Protein AF-A0A5M5C6C4-F1 (afdb_monomer)

InterPro domains:
  IPR013728 BT_3987-like, N-terminal domain [PF08522] (33-157)

Mean predicted aligned error: 8.25 Å

Solvent-accessible surface area (backbone atoms only — not comparable to full-atom values): 13061 Å² total; per-residue (Å²): 135,84,78,56,73,66,59,56,53,54,54,58,56,55,62,66,72,64,64,71,75,82,68,84,88,81,68,78,55,48,98,61,43,31,36,26,29,92,54,51,69,46,74,48,69,38,43,33,56,87,62,100,56,94,28,68,50,29,62,67,37,37,52,69,51,61,38,35,59,40,41,58,70,63,39,86,52,71,44,45,33,31,47,41,82,39,63,71,73,34,63,97,31,61,47,99,88,67,50,66,40,36,62,52,62,73,77,28,43,50,67,75,49,46,66,23,54,18,49,58,73,37,51,55,22,55,32,47,33,40,53,34,71,60,39,76,70,38,88,56,31,70,40,91,42,33,20,56,31,34,31,61,77,47,53,75,56,44,64,39,64,44,37,67,73,48,96,83,55,52,92,86,44,67,86,30,36,80,37,75,60,24,32,36,30,37,38,32,42,28,47,43,55,70,81,65,77,91,78,70,60,67,50,73,47,82,43,72,62,95,84,49,73,50,77,48,79,46,69,56,97,48,71,93,71,61

Radius of gyration: 28.74 Å; Cα contacts (8 Å, |Δi|>4): 410; chains: 1; bounding box: 70×83×66 Å

Sequence (226 aa):
MIMNKTIMKCMVLGLLFAGCENGDKEFDDYEYQTISFATQTPIRTITLGEDVYPTEQDNEYRMQIIATLGGVWSNRKERTAQIVIDESLCTNAYFDNGKPILPMPKEYYTYSSEQVVFPKGDIYGRMDIQLTDAFFNDPLTPELTYVIPVRLAQAADSILAGKPKVESPNRLNVADWDVLPKDYALYGVTYKNKYEGVWLSRGTDQLDINGNTSTLNRNPQNIEKA

pLDDT: mean 91.79, std 12.3, range [45.38, 98.81]

Foldseek 3Di:
DDDPPVVVVVVVVVVVVVPDPPPDDDDAFAPAKAKFQPDAEAEAALEDDDDPDDNPCSVQQKDKDKIFIDRGPFQQAKKKWFKDQDQVLQPPDADPVRHGEHADDPLQKDWDHRMFMQHGRGGITIIMIHGDVVLVPDPCQQPQHHWRKMFTPGIPGHYQQFAAPDPDDRLPDPVRGPGHGRRIHTHGYHYDYNPDDDDQDFDKDFDDDPNDTDIDGRDDPDSVVD

Structure (mmCIF, N/CA/C/O backbone):
data_AF-A0A5M5C6C4-F1
#
_entry.id   AF-A0A5M5C6C4-F1
#
loop_
_atom_site.group_PDB
_atom_site.id
_atom_site.type_symbol
_atom_site.label_atom_id
_atom_site.label_alt_id
_atom_site.label_comp_id
_atom_site.label_asym_id
_atom_site.label_entity_id
_atom_site.label_seq_id
_atom_site.pdbx_PDB_ins_code
_atom_site.Cartn_x
_atom_site.Cartn_y
_atom_site.Cartn_z
_atom_site.occupancy
_atom_site.B_iso_or_equiv
_atom_site.auth_seq_id
_atom_site.auth_comp_id
_atom_site.auth_asym_id
_atom_site.auth_atom_id
_atom_site.pdbx_PDB_model_num
ATOM 1 N N . MET A 1 1 ? -41.227 62.604 14.086 1.00 45.38 1 MET A N 1
ATOM 2 C CA . MET A 1 1 ? -40.259 62.419 12.985 1.00 45.38 1 MET A CA 1
ATOM 3 C C . MET A 1 1 ? -40.906 61.495 11.959 1.00 45.38 1 MET A C 1
ATOM 5 O O . MET A 1 1 ? -41.089 60.321 12.244 1.00 45.38 1 MET A O 1
ATOM 9 N N . ILE A 1 2 ? -41.410 62.045 10.850 1.00 48.44 2 ILE A N 1
ATOM 10 C CA . ILE A 1 2 ? -42.189 61.294 9.849 1.00 48.44 2 ILE A CA 1
ATOM 11 C C . ILE A 1 2 ? -41.192 60.609 8.914 1.00 48.44 2 ILE A C 1
ATOM 13 O O . ILE A 1 2 ? -40.532 61.272 8.118 1.00 48.44 2 ILE A O 1
ATOM 17 N N . MET A 1 3 ? -41.039 59.292 9.047 1.00 49.22 3 MET A N 1
ATOM 18 C CA . MET A 1 3 ? -40.175 58.506 8.170 1.00 49.22 3 MET A CA 1
ATOM 19 C C . MET A 1 3 ? -40.717 58.574 6.736 1.00 49.22 3 MET A C 1
ATOM 21 O O . MET A 1 3 ? -41.885 58.269 6.488 1.00 49.22 3 MET A O 1
ATOM 25 N N . ASN A 1 4 ? -39.889 59.036 5.797 1.00 59.06 4 ASN A N 1
ATOM 26 C CA . ASN A 1 4 ? -40.297 59.260 4.414 1.00 59.06 4 ASN A CA 1
ATOM 27 C C . ASN A 1 4 ? -40.724 57.925 3.773 1.00 59.06 4 ASN A C 1
ATOM 29 O O . ASN A 1 4 ? -39.962 56.957 3.787 1.00 59.06 4 ASN A O 1
ATOM 33 N N . LYS A 1 5 ? -41.937 57.864 3.200 1.00 57.69 5 LYS A N 1
ATOM 34 C CA . LYS A 1 5 ? -42.529 56.638 2.622 1.00 57.69 5 LYS A CA 1
ATOM 35 C C . LYS A 1 5 ? -41.639 56.000 1.545 1.00 57.69 5 LYS A C 1
ATOM 37 O O . LYS A 1 5 ? -41.741 54.800 1.309 1.00 57.69 5 LYS A O 1
ATOM 42 N N . THR A 1 6 ? -40.752 56.775 0.923 1.00 61.19 6 THR A N 1
ATOM 43 C CA . THR A 1 6 ? -39.763 56.295 -0.054 1.00 61.19 6 THR A CA 1
ATOM 44 C C . THR A 1 6 ? -38.644 55.472 0.595 1.00 61.19 6 THR A C 1
ATOM 46 O O . THR A 1 6 ? -38.249 54.451 0.045 1.00 61.19 6 THR A O 1
ATOM 49 N N . ILE A 1 7 ? -38.193 55.842 1.800 1.00 61.56 7 ILE A N 1
ATOM 50 C CA . ILE A 1 7 ? -37.150 55.112 2.546 1.00 61.56 7 ILE A CA 1
ATOM 51 C C . ILE A 1 7 ? -37.676 53.742 2.997 1.00 61.56 7 ILE A C 1
ATOM 53 O O . ILE A 1 7 ? -36.975 52.740 2.884 1.00 61.56 7 ILE A O 1
ATOM 57 N N . MET A 1 8 ? -38.946 53.678 3.410 1.00 59.81 8 MET A N 1
ATOM 58 C CA . MET A 1 8 ? -39.603 52.418 3.776 1.00 59.81 8 MET A CA 1
ATOM 59 C C . MET A 1 8 ? -39.699 51.447 2.585 1.00 59.81 8 MET A C 1
ATOM 61 O O . MET A 1 8 ? -39.489 50.249 2.744 1.00 59.81 8 MET A O 1
ATOM 65 N N . LYS A 1 9 ? -39.963 51.954 1.371 1.00 61.31 9 LYS A N 1
ATOM 66 C CA . LYS A 1 9 ? -40.043 51.125 0.154 1.00 61.31 9 LYS A CA 1
ATOM 67 C C . LYS A 1 9 ? -38.683 50.554 -0.261 1.00 61.31 9 LYS A C 1
ATOM 69 O O . LYS A 1 9 ? -38.625 49.397 -0.662 1.00 61.31 9 LYS A O 1
ATOM 74 N N . CYS A 1 10 ? -37.600 51.320 -0.118 1.00 60.69 10 CYS A N 1
ATOM 75 C CA . CYS A 1 10 ? -36.250 50.826 -0.411 1.00 60.69 10 CYS A CA 1
ATOM 76 C C . CYS A 1 10 ? -35.781 49.764 0.601 1.00 60.69 10 CYS A C 1
ATOM 78 O O . CYS A 1 10 ? -35.109 48.813 0.218 1.00 60.69 10 CYS A O 1
ATOM 80 N N . MET A 1 11 ? -36.176 49.883 1.872 1.00 59.84 11 MET A N 1
ATOM 81 C CA . MET A 1 11 ? -35.816 48.920 2.922 1.00 59.84 11 MET A CA 1
ATOM 82 C C . MET A 1 11 ? -36.536 47.569 2.753 1.00 59.84 11 MET A C 1
ATOM 84 O O . MET A 1 11 ? -35.930 46.517 2.941 1.00 59.84 11 MET A O 1
ATOM 88 N N . VAL A 1 12 ? -37.799 47.586 2.311 1.00 60.16 12 VAL A N 1
ATOM 89 C CA . VAL A 1 12 ? -38.562 46.368 1.976 1.00 60.16 12 VAL A CA 1
ATOM 90 C C . VAL A 1 12 ? -37.996 45.666 0.734 1.00 60.16 12 VAL A C 1
ATOM 92 O O . VAL A 1 12 ? -37.999 44.441 0.673 1.00 60.16 12 VAL A O 1
ATOM 95 N N . LEU A 1 13 ? -37.451 46.418 -0.230 1.00 58.50 13 LEU A N 1
ATOM 96 C CA . LEU A 1 13 ? -36.828 45.846 -1.428 1.00 58.50 13 LEU A CA 1
ATOM 97 C C . LEU A 1 13 ? -35.475 45.169 -1.125 1.00 58.50 13 LEU A C 1
ATOM 99 O O . LEU A 1 13 ? -35.149 44.171 -1.757 1.00 58.50 13 LEU A O 1
ATOM 103 N N . GLY A 1 14 ? -34.718 45.652 -0.130 1.00 59.03 14 GLY A N 1
ATOM 104 C CA . GLY A 1 14 ? -33.458 45.033 0.312 1.00 59.03 14 GLY A CA 1
ATOM 105 C C . GLY A 1 14 ? -33.633 43.683 1.023 1.00 59.03 14 GLY A C 1
ATOM 106 O O . GLY A 1 14 ? -32.799 42.796 0.868 1.00 59.03 14 GLY A O 1
ATOM 107 N N . LEU A 1 15 ? -34.750 43.486 1.733 1.00 56.75 15 LEU A N 1
ATOM 108 C CA . LEU A 1 15 ? -35.084 42.217 2.400 1.00 56.75 15 LEU A CA 1
ATOM 109 C C . LEU A 1 15 ? -35.475 41.099 1.415 1.00 56.75 15 LEU A C 1
ATOM 111 O O . LEU A 1 15 ? -35.395 39.928 1.770 1.00 56.75 15 LEU A O 1
ATOM 115 N N . LEU A 1 16 ? -35.859 41.443 0.180 1.00 55.53 16 LEU A N 1
ATOM 116 C CA . LEU A 1 16 ? -36.199 40.473 -0.871 1.00 55.53 16 LEU A CA 1
ATOM 117 C C . LEU A 1 16 ? -34.961 39.893 -1.581 1.00 55.53 16 LEU A C 1
ATOM 119 O O . LEU A 1 16 ? -35.059 38.824 -2.174 1.00 55.53 16 LEU A O 1
ATOM 123 N N . PHE A 1 17 ? -33.802 40.559 -1.491 1.00 55.12 17 PHE A N 1
ATOM 124 C CA . PHE A 1 17 ? -32.520 40.044 -1.998 1.00 55.12 17 PHE A CA 1
ATOM 125 C C . PHE A 1 17 ? -31.698 39.297 -0.939 1.00 55.12 17 PHE A C 1
ATOM 127 O O . PHE A 1 17 ? -30.713 38.659 -1.285 1.00 55.12 17 PHE A O 1
ATOM 134 N N . ALA A 1 18 ? -32.129 39.295 0.328 1.00 55.88 18 ALA A N 1
ATOM 135 C CA . ALA A 1 18 ? -31.613 38.397 1.367 1.00 55.88 18 ALA A CA 1
ATOM 136 C C . ALA A 1 18 ? -32.282 37.006 1.306 1.00 55.88 18 ALA A C 1
ATOM 138 O O . ALA A 1 18 ? -32.446 36.332 2.324 1.00 55.88 18 ALA A O 1
ATOM 139 N N . GLY A 1 19 ? -32.733 36.601 0.113 1.00 52.97 19 GLY A N 1
ATOM 140 C CA . GLY A 1 19 ? -33.240 35.263 -0.146 1.00 52.97 19 GLY A CA 1
ATOM 141 C C . GLY A 1 19 ? -32.132 34.255 0.124 1.00 52.97 19 GLY A C 1
ATOM 142 O O . GLY A 1 19 ? -31.192 34.173 -0.655 1.00 52.97 19 GLY A O 1
ATOM 143 N N . CYS A 1 20 ? -32.266 33.570 1.261 1.00 57.50 20 CYS A N 1
ATOM 144 C CA . CYS A 1 20 ? -31.540 32.387 1.718 1.00 57.50 20 CYS A CA 1
ATOM 145 C C . CYS A 1 20 ? -30.550 31.827 0.690 1.00 57.50 20 CYS A C 1
ATOM 147 O O . CYS A 1 20 ? -30.943 31.097 -0.221 1.00 57.50 20 CYS A O 1
ATOM 149 N N . GLU A 1 21 ? -29.257 32.076 0.895 1.00 54.19 21 GLU A N 1
ATOM 150 C CA . GLU A 1 21 ? -28.290 31.052 0.520 1.00 54.19 21 GLU A CA 1
ATOM 151 C C . GLU A 1 21 ? -28.736 29.776 1.242 1.00 54.19 21 GLU A C 1
ATOM 153 O O . GLU A 1 21 ? -28.950 29.785 2.458 1.00 54.19 21 GLU A O 1
ATOM 158 N N . ASN A 1 22 ? -28.978 28.697 0.497 1.00 61.00 22 ASN A N 1
ATOM 159 C CA . ASN A 1 22 ? -29.106 27.387 1.118 1.00 61.00 22 ASN A CA 1
ATOM 160 C C . ASN A 1 22 ? -27.759 27.132 1.797 1.00 61.00 22 ASN A C 1
ATOM 162 O O . ASN A 1 22 ? -26.792 26.825 1.105 1.00 61.00 22 ASN A O 1
ATOM 166 N N . GLY A 1 23 ? -27.686 27.342 3.114 1.00 58.78 23 GLY A N 1
ATOM 167 C CA . GLY A 1 23 ? -26.487 27.041 3.885 1.00 58.78 23 GLY A CA 1
ATOM 168 C C . GLY A 1 23 ? -26.057 25.598 3.639 1.00 58.78 23 GLY A C 1
ATOM 169 O O . GLY A 1 23 ? -26.892 24.747 3.306 1.00 58.78 23 GLY A O 1
ATOM 170 N N . ASP A 1 24 ? -24.759 25.334 3.774 1.00 71.31 24 ASP A N 1
ATOM 171 C CA . ASP A 1 24 ? -24.205 24.004 3.549 1.00 71.31 24 ASP A CA 1
ATOM 172 C C . ASP A 1 24 ? -25.005 22.957 4.330 1.00 71.31 24 ASP A C 1
ATOM 174 O O . ASP A 1 24 ? -25.258 23.083 5.532 1.00 71.31 24 ASP A O 1
ATOM 178 N N . LYS A 1 25 ? -25.478 21.936 3.612 1.00 76.12 25 LYS A N 1
ATOM 179 C CA . LYS A 1 25 ? -26.334 20.906 4.191 1.00 76.12 25 LYS A CA 1
ATOM 180 C C . LYS A 1 25 ? -25.482 20.005 5.078 1.00 76.12 25 LYS A C 1
ATOM 182 O O . LYS A 1 25 ? -24.806 19.110 4.581 1.00 76.12 25 LYS A O 1
ATOM 187 N N . GLU A 1 26 ? -25.516 20.245 6.381 1.00 81.69 26 GLU A N 1
ATOM 188 C CA . GLU A 1 26 ? -24.912 19.354 7.366 1.00 81.69 26 GLU A CA 1
ATOM 189 C C . GLU A 1 26 ? -25.893 18.273 7.818 1.00 81.69 26 GLU A C 1
ATOM 191 O O . GLU A 1 26 ? -27.076 18.534 8.044 1.00 81.69 26 GLU A O 1
ATOM 196 N N . PHE A 1 27 ? -25.377 17.055 7.966 1.00 87.56 27 PHE A N 1
ATOM 197 C CA . PHE A 1 27 ? -26.097 15.939 8.563 1.00 87.56 27 PHE A CA 1
ATOM 198 C C . PHE A 1 27 ? -25.366 15.437 9.808 1.00 87.56 27 PHE A C 1
ATOM 200 O O . PHE A 1 27 ? -24.163 15.675 9.997 1.00 87.56 27 PHE A O 1
ATOM 207 N N . ASP A 1 28 ?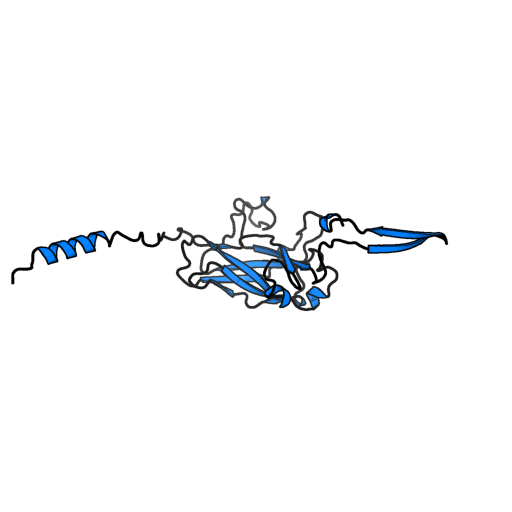 -26.113 14.735 10.651 1.00 89.00 28 ASP A N 1
ATOM 208 C CA . ASP A 1 28 ? -25.557 14.034 11.799 1.00 89.00 28 ASP A CA 1
ATOM 209 C C . ASP A 1 28 ? -24.701 12.845 11.346 1.00 89.00 28 ASP A C 1
ATOM 211 O O . ASP A 1 28 ? -24.907 12.263 10.276 1.00 89.00 28 ASP A O 1
ATOM 215 N N . ASP A 1 29 ? -23.720 12.495 12.177 1.00 91.31 29 ASP A N 1
ATOM 216 C CA . ASP A 1 29 ? -22.926 11.284 11.984 1.00 91.31 29 ASP A CA 1
ATOM 217 C C . ASP A 1 29 ? -23.821 10.043 12.162 1.00 91.31 29 ASP A C 1
ATOM 219 O O . ASP A 1 29 ? -24.834 10.073 12.865 1.00 91.31 29 ASP A O 1
ATOM 223 N N . TYR A 1 30 ? -23.446 8.930 11.530 1.00 91.12 30 TYR A N 1
ATOM 224 C CA . TYR A 1 30 ? -24.122 7.654 11.757 1.00 91.12 30 TYR A CA 1
ATOM 225 C C . TYR A 1 30 ? -23.944 7.224 13.215 1.00 91.12 30 TYR A C 1
ATOM 227 O O . TYR A 1 30 ? -22.947 7.583 13.825 1.00 91.12 30 TYR A O 1
ATOM 235 N N . GLU A 1 31 ? -24.853 6.419 13.770 1.00 88.56 31 GLU A N 1
ATOM 236 C CA . GLU A 1 31 ? -24.792 5.991 15.179 1.00 88.56 31 GLU A CA 1
ATOM 237 C C . GLU A 1 31 ? -23.438 5.358 15.553 1.00 88.56 31 GLU A C 1
ATOM 239 O O . GLU A 1 31 ? -22.924 5.581 16.649 1.00 88.56 31 GLU A O 1
ATOM 244 N N . TYR A 1 32 ? -22.820 4.644 14.607 1.00 87.62 32 TYR A N 1
ATOM 245 C CA . TYR A 1 32 ? -21.522 4.001 14.787 1.00 87.62 32 TYR A CA 1
ATOM 246 C C . TYR A 1 32 ? -20.464 4.574 13.843 1.00 87.62 32 TYR A C 1
ATOM 248 O O . TYR A 1 32 ? -20.560 4.440 12.623 1.00 87.62 32 TYR A O 1
ATOM 256 N N . GLN A 1 33 ? -19.405 5.150 14.411 1.00 95.31 33 GLN A N 1
ATOM 257 C CA . GLN A 1 33 ? -18.205 5.519 13.661 1.00 95.31 33 GLN A CA 1
ATOM 258 C C . GLN A 1 33 ? -17.182 4.391 13.738 1.00 95.31 33 GLN A C 1
ATOM 260 O O . GLN A 1 33 ? -17.011 3.755 14.785 1.00 95.31 33 GLN A O 1
ATOM 265 N N . THR A 1 34 ? -16.518 4.119 12.619 1.00 96.88 34 THR A N 1
ATOM 266 C CA . THR A 1 34 ? -15.630 2.963 12.499 1.00 96.88 34 THR A CA 1
ATOM 267 C C . THR A 1 34 ? -14.368 3.291 11.724 1.00 96.88 34 THR A C 1
ATOM 269 O O . THR A 1 34 ? -14.400 4.090 10.791 1.00 96.88 34 THR A O 1
ATOM 272 N N . ILE A 1 35 ? -13.261 2.662 12.100 1.00 98.31 35 ILE A N 1
ATOM 273 C CA . ILE A 1 35 ? -11.980 2.756 11.410 1.00 98.31 35 ILE A CA 1
ATOM 274 C C . ILE A 1 35 ? -11.691 1.423 10.719 1.00 98.31 35 ILE A C 1
ATOM 276 O O . ILE A 1 35 ? -11.896 0.345 11.284 1.00 98.31 35 ILE A O 1
ATOM 280 N N . SER A 1 36 ? -11.241 1.499 9.468 1.00 98.31 36 SER A N 1
ATOM 281 C CA . SER A 1 36 ? -10.969 0.326 8.634 1.00 98.31 36 SER A CA 1
ATOM 282 C C . SER A 1 36 ? -9.950 0.612 7.535 1.00 98.31 36 SER A C 1
ATOM 284 O O . SER A 1 36 ? -9.709 1.770 7.190 1.00 98.31 36 SER A O 1
ATOM 286 N N . PHE A 1 37 ? -9.393 -0.432 6.931 1.00 98.69 37 PHE A N 1
ATOM 287 C CA . PHE A 1 37 ? -8.726 -0.329 5.635 1.00 98.69 37 PHE A CA 1
ATOM 288 C C . PHE A 1 37 ? -9.757 -0.481 4.513 1.00 98.69 37 PHE A C 1
ATOM 290 O O . PHE A 1 37 ? -10.531 -1.441 4.497 1.00 98.69 37 PHE A O 1
ATOM 297 N N . ALA A 1 38 ? -9.761 0.448 3.553 1.00 96.69 38 ALA A N 1
ATOM 298 C CA . ALA A 1 38 ? -10.730 0.440 2.453 1.00 96.69 38 ALA A CA 1
ATOM 299 C C . ALA A 1 38 ? -10.589 -0.794 1.541 1.00 96.69 38 ALA A C 1
ATOM 301 O O . ALA A 1 38 ? -11.599 -1.337 1.085 1.00 96.69 38 ALA A O 1
ATOM 302 N N . THR A 1 39 ? -9.345 -1.244 1.342 1.00 97.00 39 THR A N 1
ATOM 303 C CA . THR A 1 39 ? -8.964 -2.393 0.512 1.00 97.00 39 THR A CA 1
ATOM 304 C C . THR A 1 39 ? -8.037 -3.307 1.311 1.00 97.00 39 THR A C 1
ATOM 306 O O . THR A 1 39 ? -7.061 -2.833 1.888 1.00 97.00 39 THR A O 1
ATOM 309 N N . GLN A 1 40 ? -8.321 -4.612 1.328 1.00 97.31 40 GLN A N 1
ATOM 310 C CA . GLN A 1 40 ? -7.558 -5.604 2.103 1.00 97.31 40 GLN A CA 1
ATOM 311 C C . GLN A 1 40 ? -6.295 -6.098 1.388 1.00 97.31 40 GLN A C 1
ATOM 313 O O . GLN A 1 40 ? -5.388 -6.592 2.045 1.00 97.31 40 GLN A O 1
ATOM 318 N N . THR A 1 41 ? -6.208 -5.969 0.064 1.00 96.31 41 THR A N 1
ATOM 319 C CA . THR A 1 41 ? -5.062 -6.428 -0.743 1.00 96.31 41 THR A CA 1
ATOM 320 C C . THR A 1 41 ? -4.621 -5.375 -1.774 1.00 96.31 41 THR A C 1
ATOM 322 O O . THR A 1 41 ? -4.609 -5.648 -2.977 1.00 96.31 41 THR A O 1
ATOM 325 N N . PRO A 1 42 ? -4.325 -4.127 -1.358 1.00 97.31 42 PRO A N 1
ATOM 326 C CA . PRO A 1 42 ? -3.872 -3.098 -2.285 1.00 97.31 42 PRO A CA 1
ATOM 327 C C . PRO A 1 42 ? -2.471 -3.425 -2.821 1.00 97.31 42 PRO A C 1
ATOM 329 O O . PRO A 1 42 ? -1.608 -3.902 -2.085 1.00 97.31 42 PRO A O 1
ATOM 332 N N . ILE A 1 43 ? -2.237 -3.111 -4.096 1.00 96.75 43 ILE A N 1
ATOM 333 C CA . ILE A 1 43 ? -0.913 -3.193 -4.721 1.00 96.75 43 ILE A CA 1
ATOM 334 C C . ILE A 1 43 ? -0.383 -1.771 -4.906 1.00 96.75 43 ILE A C 1
ATOM 336 O O . ILE A 1 43 ? -0.998 -0.953 -5.591 1.00 96.75 43 ILE A O 1
ATOM 340 N N . ARG A 1 44 ? 0.771 -1.479 -4.307 1.00 97.19 44 ARG A N 1
ATOM 341 C CA . ARG A 1 44 ? 1.518 -0.238 -4.481 1.00 97.19 44 ARG A CA 1
ATOM 342 C C . ARG A 1 44 ? 2.698 -0.485 -5.415 1.00 97.19 44 ARG A C 1
ATOM 344 O O . ARG A 1 44 ? 3.654 -1.157 -5.050 1.00 97.19 44 ARG A O 1
ATOM 351 N N . THR A 1 45 ? 2.634 0.086 -6.614 1.00 97.38 45 THR A N 1
ATOM 352 C CA . THR A 1 45 ? 3.782 0.159 -7.531 1.00 97.38 45 THR A CA 1
ATOM 353 C C . THR A 1 45 ? 4.480 1.497 -7.341 1.00 97.38 45 THR A C 1
ATOM 355 O O . THR A 1 45 ? 3.876 2.529 -7.626 1.00 97.38 45 THR A O 1
ATOM 358 N N . ILE A 1 46 ? 5.712 1.492 -6.838 1.00 98.00 46 ILE A N 1
ATOM 359 C CA . ILE A 1 46 ? 6.569 2.677 -6.760 1.00 98.00 46 ILE A CA 1
ATOM 360 C C . ILE A 1 46 ? 7.056 3.014 -8.167 1.00 98.00 46 ILE A C 1
ATOM 362 O O . ILE A 1 46 ? 7.692 2.200 -8.832 1.00 98.00 46 ILE A O 1
ATOM 366 N N . THR A 1 47 ? 6.725 4.208 -8.633 1.00 97.19 47 THR A N 1
ATOM 367 C CA . THR A 1 47 ? 7.021 4.679 -9.982 1.00 97.19 47 THR A CA 1
ATOM 368 C C . THR A 1 47 ? 8.186 5.650 -9.954 1.00 97.19 47 THR A C 1
ATOM 370 O O . THR A 1 47 ? 8.012 6.835 -9.681 1.00 97.19 47 THR A O 1
ATOM 373 N N . LEU A 1 48 ? 9.385 5.148 -10.241 1.00 97.25 48 LEU A N 1
ATOM 374 C CA . LEU A 1 48 ? 10.573 5.992 -10.298 1.00 97.25 48 LEU A CA 1
ATOM 375 C C . LEU A 1 48 ? 10.623 6.761 -11.621 1.00 97.25 48 LEU A C 1
ATOM 377 O O . LEU A 1 48 ? 10.360 6.202 -12.683 1.00 97.25 48 LEU A O 1
ATOM 381 N N . GLY A 1 49 ? 11.038 8.023 -11.565 1.00 95.69 49 GLY A N 1
ATOM 382 C CA . GLY A 1 49 ? 11.071 8.927 -12.709 1.00 95.69 49 GLY A CA 1
ATOM 383 C C . GLY A 1 49 ? 9.784 9.734 -12.856 1.00 95.69 49 GLY A C 1
ATOM 384 O O . GLY A 1 49 ? 9.200 10.180 -11.868 1.00 95.69 49 GLY A O 1
ATOM 385 N N . GLU A 1 50 ? 9.378 9.965 -14.099 1.00 93.31 50 GLU A N 1
ATOM 386 C CA . GLU A 1 50 ? 8.222 10.790 -14.454 1.00 93.31 50 GLU A CA 1
ATOM 387 C C . GLU A 1 50 ? 7.056 9.908 -14.919 1.00 93.31 50 GLU A C 1
ATOM 389 O O . GLU A 1 50 ? 7.260 8.910 -15.613 1.00 93.31 50 GLU A O 1
ATOM 394 N N . ASP A 1 51 ? 5.832 10.289 -14.560 1.00 92.62 51 ASP A N 1
ATOM 395 C CA . ASP A 1 51 ? 4.596 9.657 -15.030 1.00 92.62 51 ASP A CA 1
ATOM 396 C C . ASP A 1 51 ? 3.525 10.740 -15.275 1.00 92.62 51 ASP A C 1
ATOM 398 O O . ASP A 1 51 ? 3.709 11.913 -14.949 1.00 92.62 51 ASP A O 1
ATOM 402 N N . VAL A 1 52 ? 2.386 10.359 -15.854 1.00 91.94 52 VAL A N 1
ATOM 403 C CA . VAL A 1 52 ? 1.212 11.234 -16.019 1.00 91.94 52 VAL A CA 1
ATOM 404 C C . VAL A 1 52 ? 0.578 11.622 -14.680 1.00 91.94 52 VAL A C 1
ATOM 406 O O . VAL A 1 52 ? -0.201 12.575 -14.617 1.00 91.94 52 VAL A O 1
ATOM 409 N N . TYR A 1 53 ? 0.900 10.879 -13.620 1.00 91.31 53 TYR A N 1
ATOM 410 C CA . TYR A 1 53 ? 0.528 11.170 -12.242 1.00 91.31 53 TYR A CA 1
ATOM 411 C C . TYR A 1 53 ? 1.744 11.668 -11.450 1.00 91.31 53 TYR A C 1
ATOM 413 O O . TYR A 1 53 ? 2.868 11.321 -11.804 1.00 91.31 53 TYR A O 1
ATOM 421 N N . PRO A 1 54 ? 1.540 12.447 -10.373 1.00 94.69 54 PRO A N 1
ATOM 422 C CA . PRO A 1 54 ? 2.636 12.912 -9.525 1.00 94.69 54 PRO A CA 1
ATOM 423 C C . PRO A 1 54 ? 3.414 11.737 -8.905 1.00 94.69 54 PRO A C 1
ATOM 425 O O . PRO A 1 54 ? 2.811 10.817 -8.348 1.00 94.69 54 PRO A O 1
ATOM 428 N N . THR A 1 55 ? 4.743 11.767 -9.016 1.00 96.56 55 THR A N 1
ATOM 429 C CA . THR A 1 55 ? 5.673 10.710 -8.568 1.00 96.56 55 THR A CA 1
ATOM 430 C C . THR A 1 55 ? 6.673 11.218 -7.531 1.00 96.56 55 THR A C 1
ATOM 432 O O . THR A 1 55 ? 7.701 10.589 -7.289 1.00 96.56 55 THR A O 1
ATOM 435 N N . GLU A 1 56 ? 6.428 12.375 -6.912 1.00 97.75 56 GLU A N 1
ATOM 436 C CA . GLU A 1 56 ? 7.379 12.997 -5.987 1.00 97.75 56 GLU A CA 1
ATOM 437 C C . GLU A 1 56 ? 7.681 12.064 -4.811 1.00 97.75 56 GLU A C 1
ATOM 439 O O . GLU A 1 56 ? 8.845 11.774 -4.546 1.00 97.75 56 GLU A O 1
ATOM 444 N N . GLN A 1 57 ? 6.638 11.507 -4.184 1.00 97.44 57 GLN A N 1
ATOM 445 C CA . GLN A 1 57 ? 6.802 10.552 -3.084 1.00 97.44 57 GLN A CA 1
ATOM 446 C C . GLN A 1 57 ? 7.527 9.279 -3.530 1.00 97.44 57 GLN A C 1
ATOM 448 O O . GLN A 1 57 ? 8.390 8.783 -2.811 1.00 97.44 57 GLN A O 1
ATOM 453 N N . ASP A 1 58 ? 7.211 8.767 -4.717 1.00 98.12 58 ASP A N 1
ATOM 454 C CA . ASP A 1 58 ? 7.825 7.569 -5.285 1.00 98.12 58 ASP A CA 1
ATOM 455 C C . ASP A 1 58 ? 9.328 7.767 -5.499 1.00 98.12 58 ASP A C 1
ATOM 457 O O . ASP A 1 58 ? 10.122 6.909 -5.121 1.00 98.12 58 ASP A O 1
ATOM 461 N N . ASN A 1 59 ? 9.723 8.924 -6.036 1.00 98.12 59 ASN A N 1
ATOM 462 C CA . ASN A 1 59 ? 11.121 9.311 -6.229 1.00 98.12 59 ASN A CA 1
ATOM 463 C C . ASN A 1 59 ? 11.871 9.539 -4.909 1.00 98.12 59 ASN A C 1
ATOM 465 O O . ASN A 1 59 ? 13.095 9.445 -4.873 1.00 98.12 59 ASN A O 1
ATOM 469 N N . GLU A 1 60 ? 11.150 9.807 -3.822 1.00 98.19 60 GLU A N 1
ATOM 470 C CA . GLU A 1 60 ? 11.682 9.867 -2.456 1.00 98.19 60 GLU A CA 1
ATOM 471 C C . GLU A 1 60 ? 11.620 8.505 -1.736 1.00 98.19 60 GLU A C 1
ATOM 473 O O . GLU A 1 60 ? 11.913 8.416 -0.541 1.00 98.19 60 GLU A O 1
ATOM 478 N N . TYR A 1 61 ? 11.234 7.440 -2.446 1.00 98.38 61 TYR A N 1
ATOM 479 C CA . TYR A 1 61 ? 11.061 6.081 -1.926 1.00 98.38 61 TYR A CA 1
ATOM 480 C C . TYR A 1 61 ? 10.031 6.004 -0.788 1.00 98.38 61 TYR A C 1
ATOM 482 O O . TYR A 1 61 ? 10.147 5.188 0.129 1.00 98.38 61 TYR A O 1
ATOM 490 N N . ARG A 1 62 ? 9.007 6.861 -0.839 1.00 98.31 62 ARG A N 1
ATOM 491 C CA . ARG A 1 62 ? 7.944 6.954 0.162 1.00 98.31 62 ARG A CA 1
ATOM 492 C C . ARG A 1 62 ? 6.623 6.393 -0.344 1.00 98.31 62 ARG A C 1
ATOM 494 O O . ARG A 1 62 ? 6.244 6.529 -1.507 1.00 98.31 62 ARG A O 1
ATOM 501 N N . MET A 1 63 ? 5.872 5.806 0.577 1.00 98.00 63 MET A N 1
ATOM 502 C CA . MET A 1 63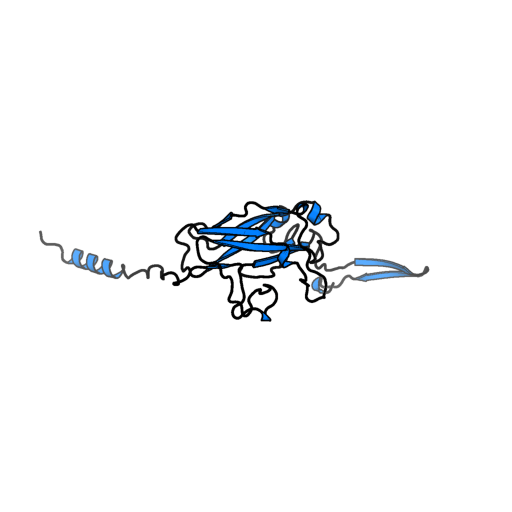 ? 4.468 5.452 0.384 1.00 98.00 63 MET A CA 1
ATOM 503 C C . MET A 1 63 ? 3.701 5.603 1.696 1.00 98.00 63 MET A C 1
ATOM 505 O O . MET A 1 63 ? 4.289 5.839 2.747 1.00 98.00 63 MET A O 1
ATOM 509 N N . GLN A 1 64 ? 2.380 5.454 1.643 1.00 97.88 64 GLN A N 1
ATOM 510 C CA . GLN A 1 64 ? 1.526 5.547 2.822 1.00 97.88 64 GLN A CA 1
ATOM 511 C C . GLN A 1 64 ? 0.640 4.315 2.943 1.00 97.88 64 GLN A C 1
ATOM 513 O O . GLN A 1 64 ? 0.029 3.868 1.969 1.00 97.88 64 GLN A O 1
ATOM 518 N N . ILE A 1 65 ? 0.535 3.806 4.165 1.00 98.50 65 ILE A N 1
ATOM 519 C CA . ILE A 1 65 ? -0.524 2.890 4.573 1.00 98.50 65 ILE A CA 1
ATOM 520 C C . ILE A 1 65 ? -1.646 3.742 5.166 1.00 98.50 65 ILE A C 1
ATOM 522 O O . ILE A 1 65 ? -1.406 4.565 6.052 1.00 98.50 65 ILE A O 1
ATOM 526 N N . ILE A 1 66 ? -2.866 3.576 4.648 1.00 98.19 66 ILE A N 1
ATOM 527 C CA . ILE A 1 66 ? -3.982 4.484 4.933 1.00 98.19 66 ILE A CA 1
ATOM 528 C C . ILE A 1 66 ? -5.129 3.719 5.585 1.00 98.19 66 ILE A C 1
ATOM 530 O O . ILE A 1 66 ? -5.781 2.889 4.952 1.00 98.19 66 ILE A O 1
ATOM 534 N N . ALA A 1 67 ? -5.415 4.059 6.839 1.00 98.44 67 ALA A N 1
ATOM 535 C CA . ALA A 1 67 ? -6.667 3.713 7.494 1.00 98.44 67 ALA A CA 1
ATOM 536 C C . ALA A 1 67 ? -7.708 4.817 7.246 1.00 98.44 67 ALA A C 1
ATOM 538 O O . ALA A 1 67 ? -7.384 5.994 7.090 1.00 98.44 67 ALA A O 1
ATOM 539 N N . THR A 1 68 ? -8.976 4.428 7.212 1.00 98.19 68 THR A N 1
ATOM 540 C CA . THR A 1 68 ? -10.107 5.281 6.839 1.00 98.19 68 THR A CA 1
ATOM 541 C C . THR A 1 68 ? -11.141 5.319 7.953 1.00 98.19 68 THR A C 1
ATOM 543 O O . THR A 1 68 ? -11.500 4.276 8.502 1.00 98.19 68 THR A O 1
ATOM 546 N N . LEU A 1 69 ? -11.612 6.520 8.277 1.00 98.25 69 LEU A N 1
ATOM 547 C CA . LEU A 1 69 ? -12.714 6.774 9.195 1.00 98.25 69 LEU A CA 1
ATOM 548 C C . LEU A 1 69 ? -14.032 6.807 8.415 1.00 98.25 69 LEU A C 1
ATOM 550 O O . LEU A 1 69 ? -14.209 7.614 7.505 1.00 98.25 69 LEU A O 1
ATOM 554 N N . GLY A 1 70 ? -14.967 5.947 8.801 1.00 96.31 70 GLY A N 1
ATOM 555 C CA . GLY A 1 70 ? -16.323 5.874 8.271 1.00 96.31 70 GLY A CA 1
ATOM 556 C C . GLY A 1 70 ? -17.382 6.154 9.336 1.00 96.31 70 GLY A C 1
ATOM 557 O O . GLY A 1 70 ? -17.096 6.234 10.532 1.00 96.31 70 GLY A O 1
ATOM 558 N N . GLY A 1 71 ? -18.631 6.295 8.888 1.00 94.94 71 GLY A N 1
ATOM 559 C CA . GLY A 1 71 ? -19.768 6.606 9.762 1.00 94.94 71 GLY A CA 1
ATOM 560 C C . GLY A 1 71 ? -19.836 8.069 10.205 1.00 94.94 71 GLY A C 1
ATOM 561 O O . GLY A 1 71 ? -20.679 8.412 11.024 1.00 94.94 71 GLY A O 1
ATOM 562 N N . VAL A 1 72 ? -18.982 8.939 9.659 1.00 95.06 72 VAL A N 1
ATOM 563 C CA . VAL A 1 72 ? -19.024 10.388 9.887 1.00 95.06 72 VAL A CA 1
ATOM 564 C C . VAL A 1 72 ? -19.535 11.109 8.645 1.00 95.06 72 VAL A C 1
ATOM 566 O O . VAL A 1 72 ? -19.166 10.749 7.528 1.00 95.06 72 VAL A O 1
ATOM 569 N N . TRP A 1 73 ? -20.351 12.145 8.838 1.00 92.56 73 TRP A N 1
ATOM 570 C CA . TRP A 1 73 ? -20.630 13.126 7.788 1.00 92.56 73 TRP A CA 1
ATOM 571 C C . TRP A 1 73 ? -19.411 14.030 7.584 1.00 92.56 73 TRP A C 1
ATOM 573 O O . TRP A 1 73 ? -18.981 14.282 6.460 1.00 92.56 73 TRP A O 1
ATOM 583 N N . SER A 1 74 ? -18.811 14.474 8.690 1.00 93.38 74 SER A N 1
ATOM 584 C CA . SER A 1 74 ? -17.552 15.213 8.696 1.00 93.38 74 SER A CA 1
ATOM 585 C C . SER A 1 74 ? -16.716 14.850 9.922 1.00 93.38 74 SER A C 1
ATOM 587 O O . SER A 1 74 ? -17.234 14.602 11.014 1.00 93.38 74 SER A O 1
ATOM 589 N N . ASN A 1 75 ? -15.388 14.812 9.772 1.00 96.00 75 ASN A N 1
ATOM 590 C CA . ASN A 1 75 ? -14.514 14.540 10.909 1.00 96.00 75 ASN A CA 1
ATOM 591 C C . ASN A 1 75 ? -14.405 15.776 11.826 1.00 96.00 75 ASN A C 1
ATOM 593 O O . ASN A 1 75 ? -13.497 16.591 11.690 1.00 96.00 75 ASN A O 1
ATOM 597 N N . ARG A 1 76 ? -15.341 15.945 12.766 1.00 94.69 76 ARG A N 1
ATOM 598 C CA . ARG A 1 76 ? -15.433 17.155 13.610 1.00 94.69 76 ARG A CA 1
ATOM 599 C C . ARG A 1 76 ? -14.414 17.223 14.763 1.00 94.69 76 ARG A C 1
ATOM 601 O O . ARG A 1 76 ? -14.282 18.284 15.378 1.00 94.69 76 ARG A O 1
ATOM 608 N N . LYS A 1 77 ? -13.684 16.138 15.046 1.00 95.06 77 LYS A N 1
ATOM 609 C CA . LYS A 1 77 ? -12.689 16.028 16.130 1.00 95.06 77 LYS A CA 1
ATOM 610 C C . LYS A 1 77 ? -11.490 15.194 15.688 1.00 95.06 77 LYS A C 1
ATOM 612 O O . LYS A 1 77 ? -11.619 14.364 14.804 1.00 95.06 77 LYS A O 1
ATOM 617 N N . GLU A 1 78 ? -10.342 15.381 16.320 1.00 97.69 78 GLU A N 1
ATOM 618 C CA . GLU A 1 78 ? -9.219 14.468 16.103 1.00 97.69 78 GLU A CA 1
ATOM 619 C C . GLU A 1 78 ? -9.556 13.059 16.618 1.00 97.69 78 GLU A C 1
ATOM 621 O O . GLU A 1 78 ? -10.224 12.907 17.647 1.00 97.69 78 GLU A O 1
ATOM 626 N N . ARG A 1 79 ? -9.109 12.033 15.890 1.00 97.62 79 ARG A N 1
ATOM 627 C CA . ARG A 1 79 ? -9.228 10.618 16.268 1.00 97.62 79 ARG A CA 1
ATOM 628 C C . ARG A 1 79 ? -7.890 9.925 16.081 1.00 97.62 79 ARG A C 1
ATOM 630 O O . ARG A 1 79 ? -7.053 10.383 15.306 1.00 97.62 79 ARG A O 1
ATOM 637 N N . THR A 1 80 ? -7.700 8.804 16.761 1.00 98.38 80 THR A N 1
ATOM 638 C CA . THR A 1 80 ? -6.473 8.013 16.658 1.00 98.38 80 THR A CA 1
ATOM 639 C C . THR A 1 80 ? -6.780 6.535 16.475 1.00 98.38 80 THR A C 1
ATOM 641 O O . THR A 1 80 ? -7.829 6.040 16.895 1.00 98.38 80 THR A O 1
ATOM 644 N N . ALA A 1 81 ? -5.855 5.825 15.840 1.00 98.56 81 ALA A N 1
ATOM 645 C CA . ALA A 1 81 ? -5.845 4.370 15.784 1.00 98.56 81 ALA A CA 1
ATOM 646 C C . ALA A 1 81 ? -4.413 3.846 15.877 1.00 98.56 81 ALA A C 1
ATOM 648 O O . ALA A 1 81 ? -3.466 4.567 15.576 1.00 98.56 81 ALA A O 1
ATOM 649 N N . GLN A 1 82 ? -4.259 2.594 16.290 1.00 98.69 82 GLN A N 1
ATOM 650 C CA . GLN A 1 82 ? -2.990 1.884 16.271 1.00 98.69 82 GLN A CA 1
ATOM 651 C C . GLN A 1 82 ? -2.991 0.886 15.113 1.00 98.69 82 GLN A C 1
ATOM 653 O O . GLN A 1 82 ? -3.802 -0.042 15.095 1.00 98.69 82 GLN A O 1
ATOM 658 N N . ILE A 1 83 ? -2.069 1.070 14.175 1.00 98.69 83 ILE A N 1
ATOM 659 C CA . ILE A 1 83 ? -1.729 0.125 13.117 1.00 98.69 83 ILE A CA 1
ATOM 660 C C . ILE A 1 83 ? -0.474 -0.631 13.554 1.00 98.69 83 ILE A C 1
ATOM 662 O O . ILE A 1 83 ? 0.537 -0.018 13.885 1.00 98.69 83 ILE A O 1
ATOM 666 N N . VAL A 1 84 ? -0.535 -1.958 13.528 1.00 98.38 84 VAL A N 1
ATOM 667 C CA . VAL A 1 84 ? 0.599 -2.841 13.823 1.00 98.38 84 VAL A CA 1
ATOM 668 C C . VAL A 1 84 ? 0.962 -3.659 12.592 1.00 98.38 84 VAL A C 1
ATOM 670 O O . VAL A 1 84 ? 0.077 -4.031 11.816 1.00 98.38 84 VAL A O 1
ATOM 673 N N . ILE A 1 85 ? 2.250 -3.965 12.432 1.00 98.44 85 ILE A N 1
ATOM 674 C CA . ILE A 1 85 ? 2.708 -4.968 11.466 1.00 98.44 85 ILE A CA 1
ATOM 675 C C . ILE A 1 85 ? 2.369 -6.359 12.020 1.00 98.44 85 ILE A C 1
ATOM 677 O O . ILE A 1 85 ? 2.748 -6.691 13.143 1.00 98.44 85 ILE A O 1
ATOM 681 N N . ASP A 1 86 ? 1.649 -7.170 11.247 1.00 97.94 86 ASP A N 1
ATOM 682 C CA . ASP A 1 86 ? 1.169 -8.494 11.655 1.00 97.94 86 ASP A CA 1
ATOM 683 C C . ASP A 1 86 ? 1.561 -9.557 10.617 1.00 97.94 86 ASP A C 1
ATOM 685 O O . ASP A 1 86 ? 0.774 -9.947 9.755 1.00 97.94 86 ASP A O 1
ATOM 689 N N . GLU A 1 87 ? 2.809 -10.031 10.693 1.00 97.88 87 GLU A N 1
ATOM 690 C CA . GLU A 1 87 ? 3.366 -11.041 9.774 1.00 97.88 87 GLU A CA 1
ATOM 691 C C . GLU A 1 87 ? 2.589 -12.367 9.793 1.00 97.88 87 GLU A C 1
ATOM 693 O O . GLU A 1 87 ? 2.641 -13.128 8.825 1.00 97.88 87 GLU A O 1
ATOM 698 N N . SER A 1 88 ? 1.813 -12.635 10.854 1.00 96.25 88 SER A N 1
ATOM 699 C CA . SER A 1 88 ? 0.989 -13.844 10.937 1.00 96.25 88 SER A CA 1
ATOM 700 C C . SER A 1 88 ? -0.075 -13.901 9.837 1.00 96.25 88 SER A C 1
ATOM 702 O O . SER A 1 88 ? -0.435 -15.000 9.412 1.00 96.25 88 SER A O 1
ATOM 704 N N . LEU A 1 89 ? -0.493 -12.747 9.297 1.00 96.88 89 LEU A N 1
ATOM 705 C CA . LEU A 1 89 ? -1.405 -12.650 8.154 1.00 96.88 89 LEU A CA 1
ATOM 706 C C . LEU A 1 89 ? -0.843 -13.304 6.882 1.00 96.88 89 LEU A C 1
ATOM 708 O O . LEU A 1 89 ? -1.620 -13.707 6.023 1.00 96.88 89 LEU A O 1
ATOM 712 N N . CYS A 1 90 ? 0.480 -13.440 6.759 1.00 96.56 90 CYS A N 1
ATOM 713 C CA . CYS A 1 90 ? 1.118 -14.111 5.623 1.00 96.56 90 CYS A CA 1
ATOM 714 C C . CYS A 1 90 ? 1.213 -15.640 5.802 1.00 96.5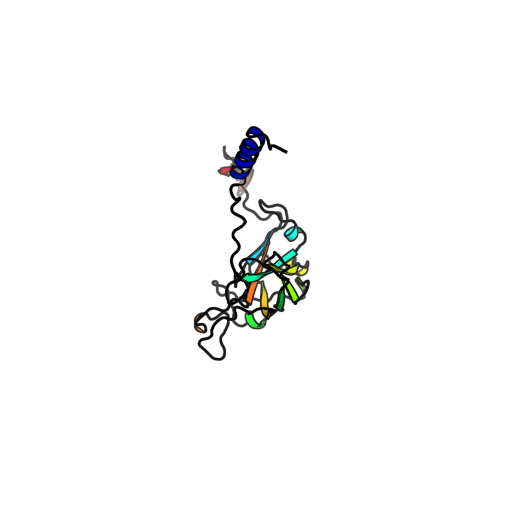6 90 CYS A C 1
ATOM 716 O O . CYS A 1 90 ? 1.634 -16.348 4.888 1.00 96.56 90 CYS A O 1
ATOM 718 N N . THR A 1 91 ? 0.827 -16.183 6.963 1.00 94.50 91 THR A N 1
ATOM 719 C CA . THR A 1 91 ? 0.917 -17.626 7.236 1.00 94.50 91 THR A CA 1
ATOM 720 C C . THR A 1 91 ? -0.065 -18.397 6.358 1.00 94.50 91 THR A C 1
ATOM 722 O O . THR A 1 91 ? -1.275 -18.217 6.475 1.00 94.50 91 THR A O 1
ATOM 725 N N . ASN A 1 92 ? 0.448 -19.293 5.508 1.00 91.81 92 ASN A N 1
ATOM 726 C CA . ASN A 1 92 ? -0.343 -20.054 4.528 1.00 91.81 92 ASN A CA 1
ATOM 727 C C . ASN A 1 92 ? -1.201 -19.160 3.608 1.00 91.81 92 ASN A C 1
ATOM 729 O O . ASN A 1 92 ? -2.288 -19.561 3.187 1.00 91.81 92 ASN A O 1
ATOM 733 N N . ALA A 1 93 ? -0.722 -17.950 3.308 1.00 92.50 93 ALA A N 1
ATOM 734 C CA . ALA A 1 93 ? -1.345 -17.035 2.360 1.00 92.50 93 ALA A CA 1
ATOM 735 C C 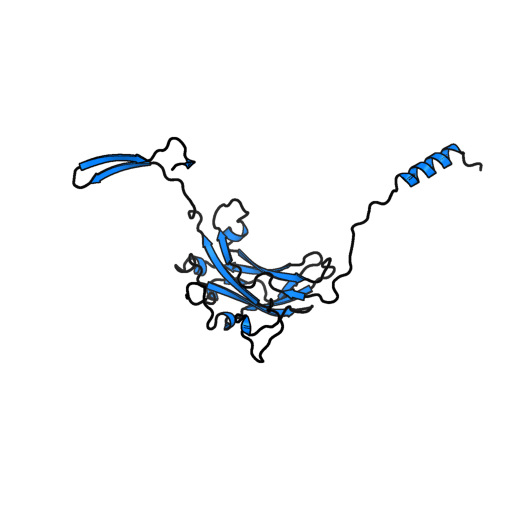. ALA A 1 93 ? -0.664 -17.148 0.987 1.00 92.50 93 ALA A C 1
ATOM 737 O O . ALA A 1 93 ? 0.562 -17.239 0.898 1.00 92.50 93 ALA A O 1
ATOM 738 N N . TYR A 1 94 ? -1.455 -17.137 -0.087 1.00 93.50 94 TYR A N 1
ATOM 739 C CA . TYR A 1 94 ? -0.975 -17.354 -1.452 1.00 93.50 94 TYR A CA 1
ATOM 740 C C . TYR A 1 94 ? -1.621 -16.362 -2.417 1.00 93.50 94 TYR A C 1
ATOM 742 O O . TYR A 1 94 ? -2.778 -15.983 -2.246 1.00 93.50 94 TYR A O 1
ATOM 750 N N . PHE A 1 95 ? -0.873 -15.970 -3.444 1.00 90.38 95 PHE A N 1
ATOM 751 C CA . PHE A 1 95 ? -1.419 -15.297 -4.616 1.00 90.38 95 PHE A CA 1
ATOM 752 C C . PHE A 1 95 ? -2.244 -16.277 -5.462 1.00 90.38 95 PHE A C 1
ATOM 754 O O . PHE A 1 95 ? -2.055 -17.492 -5.381 1.00 90.38 95 PHE A O 1
ATOM 761 N N . ASP A 1 96 ? -3.091 -15.757 -6.354 1.00 88.62 96 ASP A N 1
ATOM 762 C CA . ASP A 1 96 ? -3.922 -16.570 -7.260 1.00 88.62 96 ASP A CA 1
ATOM 763 C C . ASP A 1 96 ? -3.102 -17.521 -8.151 1.00 88.62 96 ASP A C 1
ATOM 765 O O . ASP A 1 96 ? -3.582 -18.569 -8.578 1.00 88.62 96 ASP A O 1
ATOM 769 N N . ASN A 1 97 ? -1.838 -17.179 -8.416 1.00 89.00 97 ASN A N 1
ATOM 770 C CA . ASN A 1 97 ? -0.899 -18.011 -9.171 1.00 89.00 97 ASN A CA 1
ATOM 771 C C . ASN A 1 97 ? -0.236 -19.125 -8.330 1.00 89.00 97 ASN A C 1
ATOM 773 O O . ASN A 1 97 ? 0.641 -19.827 -8.831 1.00 89.00 97 ASN A O 1
ATOM 777 N N . GLY A 1 98 ? -0.614 -19.273 -7.057 1.00 92.75 98 GLY A N 1
ATOM 778 C CA . GLY A 1 98 ? -0.089 -20.276 -6.132 1.00 92.75 98 GLY A CA 1
ATOM 779 C C . GLY A 1 98 ? 1.259 -19.934 -5.491 1.00 92.75 98 GLY A C 1
ATOM 780 O O . GLY A 1 98 ? 1.740 -20.716 -4.670 1.00 92.75 98 GLY A O 1
ATOM 781 N N . LYS A 1 99 ? 1.883 -18.791 -5.814 1.00 92.94 99 LYS A N 1
ATOM 782 C CA . LYS A 1 99 ? 3.086 -18.333 -5.102 1.00 92.94 99 LYS A CA 1
ATOM 783 C C . LYS A 1 99 ? 2.717 -17.924 -3.666 1.00 92.94 99 LYS A C 1
ATOM 785 O O . LYS A 1 99 ? 1.670 -17.301 -3.472 1.00 92.94 99 LYS A O 1
ATOM 790 N N . PRO A 1 100 ? 3.547 -18.244 -2.658 1.00 93.81 100 PRO A N 1
ATOM 791 C CA . PRO A 1 100 ? 3.310 -17.792 -1.292 1.00 93.81 100 PRO A CA 1
ATOM 792 C C . PRO A 1 100 ? 3.450 -16.270 -1.195 1.00 93.81 100 PRO A C 1
ATOM 794 O O . PRO A 1 100 ? 4.311 -15.676 -1.843 1.00 93.81 100 PRO A O 1
ATOM 797 N N . ILE A 1 101 ? 2.619 -15.655 -0.358 1.00 94.00 101 ILE A N 1
ATOM 798 C CA . ILE A 1 101 ? 2.747 -14.247 0.014 1.00 94.00 101 ILE A CA 1
ATOM 799 C C . ILE A 1 101 ? 3.800 -14.148 1.117 1.00 94.00 101 ILE A C 1
ATOM 801 O O . ILE A 1 101 ? 3.662 -14.780 2.165 1.00 94.00 101 ILE A O 1
ATOM 805 N N . LEU A 1 102 ? 4.848 -13.353 0.894 1.00 96.69 102 LEU A N 1
ATOM 806 C CA . LEU A 1 102 ? 5.945 -13.208 1.849 1.00 96.69 102 LEU A CA 1
ATOM 807 C C . LEU A 1 102 ? 5.840 -11.878 2.606 1.00 96.69 102 LEU A C 1
ATOM 809 O O . LEU A 1 102 ? 5.636 -10.839 1.971 1.00 96.69 102 LEU A O 1
ATOM 813 N N . PRO A 1 103 ? 5.997 -11.861 3.944 1.00 98.12 103 PRO A N 1
ATOM 814 C CA . PRO A 1 103 ? 6.154 -10.604 4.661 1.00 98.12 103 PRO A CA 1
ATOM 815 C C . PRO A 1 103 ? 7.430 -9.902 4.182 1.00 98.12 103 PRO A C 1
ATOM 817 O O . PRO A 1 103 ? 8.465 -10.538 3.977 1.00 98.12 103 PRO A O 1
ATOM 820 N N . MET A 1 104 ? 7.350 -8.589 3.986 1.00 98.50 104 MET A N 1
ATOM 821 C CA . MET A 1 104 ? 8.487 -7.775 3.580 1.00 98.50 104 MET A CA 1
ATOM 822 C C . MET A 1 104 ? 9.563 -7.785 4.679 1.00 9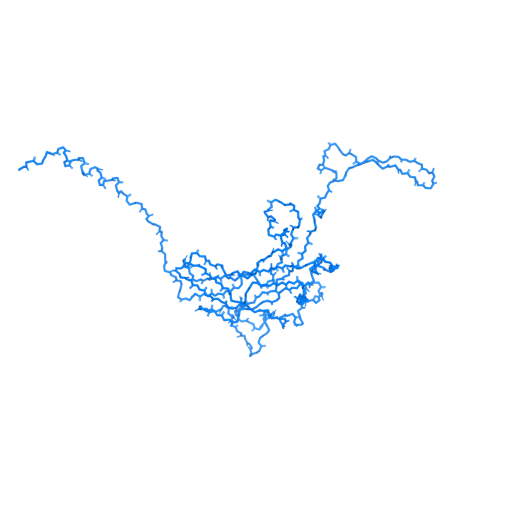8.50 104 MET A C 1
ATOM 824 O O . MET A 1 104 ? 9.227 -7.524 5.840 1.00 98.50 104 MET A O 1
ATOM 828 N N . PRO A 1 105 ? 10.842 -8.041 4.336 1.00 98.31 105 PRO A N 1
ATOM 829 C CA . PRO A 1 105 ? 11.949 -7.960 5.285 1.00 98.31 105 PRO A CA 1
ATOM 830 C C . PRO A 1 105 ? 11.987 -6.618 6.023 1.00 98.31 105 PRO A C 1
ATOM 832 O O . PRO A 1 105 ? 11.735 -5.561 5.442 1.00 98.31 105 PRO A O 1
ATOM 835 N N . LYS A 1 106 ? 12.309 -6.642 7.318 1.00 97.31 106 LYS A N 1
ATOM 836 C CA . LYS A 1 106 ? 12.247 -5.447 8.180 1.00 97.31 106 LYS A CA 1
ATOM 837 C C . LYS A 1 106 ? 13.262 -4.381 7.782 1.00 97.31 106 LYS A C 1
ATOM 839 O O . LYS A 1 106 ? 13.045 -3.206 8.029 1.00 97.31 106 LYS A O 1
ATOM 844 N N . GLU A 1 107 ? 14.363 -4.777 7.162 1.00 98.38 107 GLU A N 1
ATOM 845 C CA . GLU A 1 107 ? 15.392 -3.881 6.647 1.00 98.38 107 GLU A CA 1
ATOM 846 C C . GLU A 1 107 ? 14.988 -3.165 5.345 1.00 98.38 107 GLU A C 1
ATOM 848 O O . GLU A 1 107 ? 15.670 -2.224 4.937 1.00 98.38 107 GLU A O 1
ATOM 853 N N . TYR A 1 108 ? 13.890 -3.572 4.692 1.00 98.75 108 TYR A N 1
ATOM 854 C CA . TYR A 1 108 ? 13.431 -2.979 3.423 1.00 98.75 108 TYR A CA 1
ATOM 855 C C . TYR A 1 108 ? 12.644 -1.689 3.620 1.00 98.75 108 TYR A C 1
ATOM 857 O O . TYR A 1 108 ? 12.466 -0.933 2.665 1.00 98.75 108 TYR A O 1
ATOM 865 N N . TYR A 1 109 ? 12.188 -1.412 4.841 1.00 98.75 109 TYR A N 1
ATOM 866 C CA . TYR A 1 109 ? 11.410 -0.220 5.125 1.00 98.75 109 TYR A CA 1
ATOM 867 C C . TYR A 1 109 ? 11.544 0.238 6.576 1.00 98.75 109 TYR A C 1
ATOM 869 O O . TYR A 1 109 ? 11.828 -0.529 7.488 1.00 98.75 109 TYR A O 1
ATOM 877 N N . THR A 1 110 ? 11.277 1.518 6.790 1.00 98.69 110 THR A N 1
ATOM 878 C CA . THR A 1 110 ? 10.962 2.085 8.104 1.00 98.69 110 THR A CA 1
ATOM 879 C C . THR A 1 110 ? 9.590 2.747 8.035 1.00 98.69 110 THR A C 1
ATOM 881 O O . THR A 1 110 ? 9.061 2.971 6.944 1.00 98.69 110 THR A O 1
ATOM 884 N N . TYR A 1 111 ? 8.988 3.040 9.184 1.00 98.44 111 TYR A N 1
ATOM 885 C CA . TYR A 1 111 ? 7.676 3.678 9.250 1.00 98.44 111 TYR A CA 1
ATOM 886 C C . TYR A 1 111 ? 7.619 4.737 10.351 1.00 98.44 111 TYR A C 1
ATOM 888 O O . TYR A 1 111 ? 8.382 4.676 11.315 1.00 98.44 111 TYR A O 1
ATOM 896 N N . SER A 1 112 ? 6.732 5.724 10.199 1.00 97.31 112 SER A N 1
ATOM 897 C CA . SER A 1 112 ? 6.699 6.907 11.069 1.00 97.31 112 SER A CA 1
ATOM 898 C C . SER A 1 112 ? 6.251 6.618 12.507 1.00 97.31 112 SER A C 1
ATOM 900 O O . SER A 1 112 ? 6.903 7.053 13.454 1.00 97.31 112 SER A O 1
ATOM 902 N N . SER A 1 113 ? 5.127 5.920 12.685 1.00 97.44 113 SER A N 1
ATOM 903 C CA . SER A 1 113 ? 4.543 5.581 13.990 1.00 97.44 113 SER A CA 1
ATOM 904 C C . SER A 1 113 ? 3.474 4.499 13.831 1.00 97.44 113 SER A C 1
ATOM 906 O O . SER A 1 113 ? 2.763 4.476 12.829 1.00 97.44 113 SER A O 1
ATOM 908 N N . GLU A 1 114 ? 3.311 3.636 14.837 1.00 97.75 114 GLU A N 1
ATOM 909 C CA . GLU A 1 114 ? 2.164 2.717 14.920 1.00 97.75 114 GLU A CA 1
ATOM 910 C C . GLU A 1 114 ? 0.858 3.451 15.235 1.00 97.75 114 GLU A C 1
ATOM 912 O O . GLU A 1 114 ? -0.217 3.021 14.827 1.00 97.75 114 GLU A O 1
ATOM 917 N N . GLN A 1 115 ? 0.926 4.572 15.956 1.00 98.31 115 GLN A N 1
ATOM 918 C CA . GLN A 1 115 ? -0.238 5.414 16.197 1.00 98.31 115 GLN A CA 1
ATOM 919 C C . GLN A 1 115 ? -0.428 6.372 15.022 1.00 98.31 115 GLN A C 1
ATOM 921 O O . GLN A 1 115 ? 0.417 7.236 14.784 1.00 98.31 115 GLN A O 1
ATOM 926 N N . VAL A 1 116 ? -1.565 6.245 14.340 1.00 98.31 116 VAL A N 1
ATOM 927 C CA . VAL A 1 116 ? -2.004 7.160 13.288 1.00 98.31 116 VAL A CA 1
ATOM 928 C C . VAL A 1 116 ? -3.049 8.131 13.819 1.00 98.31 116 VAL A C 1
ATOM 930 O O . VAL A 1 116 ? -3.902 7.777 14.639 1.00 98.31 116 VAL A O 1
ATOM 933 N N . VAL A 1 117 ? -2.986 9.363 13.324 1.00 98.38 117 VAL A N 1
ATOM 934 C CA . VAL A 1 117 ? -3.901 10.452 13.674 1.00 98.38 117 VAL A CA 1
ATOM 935 C C . VAL A 1 117 ? -4.804 10.741 12.481 1.00 98.38 117 VAL A C 1
ATOM 937 O O . VAL A 1 117 ? -4.343 10.763 11.343 1.00 98.38 117 VAL A O 1
ATOM 940 N N . PHE A 1 118 ? -6.080 10.982 12.761 1.00 98.38 118 PHE A N 1
ATOM 941 C CA . PHE A 1 118 ? -7.095 11.470 11.834 1.00 98.38 118 PHE A CA 1
ATOM 942 C C . PHE A 1 118 ? -7.408 12.919 12.228 1.00 98.38 118 PHE A C 1
ATOM 944 O O . PHE A 1 118 ? -8.228 13.139 13.132 1.00 98.38 118 PHE A O 1
ATOM 951 N N . PRO A 1 119 ? -6.735 13.915 11.621 1.00 98.00 119 PRO A N 1
ATOM 952 C CA . PRO A 1 119 ? -6.925 15.316 11.972 1.00 98.00 119 PRO A CA 1
ATOM 953 C C . PRO A 1 119 ? -8.368 15.756 11.747 1.00 98.00 119 PRO A C 1
ATOM 955 O O . PRO A 1 119 ? -9.038 15.273 10.835 1.00 98.00 119 PRO A O 1
ATOM 958 N N . LYS A 1 120 ? -8.839 16.729 12.532 1.00 97.19 120 LYS A N 1
ATOM 959 C CA . LYS A 1 120 ? -10.143 17.360 12.291 1.00 97.19 120 LYS A CA 1
ATOM 960 C C . LYS A 1 120 ? -10.247 17.814 10.825 1.00 97.19 120 LYS A C 1
ATOM 962 O O . LYS A 1 120 ? -9.386 18.539 10.339 1.00 97.19 120 LYS A O 1
ATOM 967 N N . GLY A 1 121 ? -11.323 17.416 10.154 1.00 96.50 121 GLY A N 1
ATOM 968 C CA . GLY A 1 121 ? -11.581 17.685 8.737 1.00 96.50 121 GLY A CA 1
ATOM 969 C C . GLY A 1 121 ? -11.058 16.618 7.769 1.00 96.50 121 GLY A C 1
ATOM 970 O O . GLY A 1 121 ? -11.453 16.640 6.610 1.00 96.50 121 GLY A O 1
ATOM 971 N N . ASP A 1 122 ? -10.245 15.665 8.228 1.00 97.56 122 ASP A N 1
ATOM 972 C CA . ASP A 1 122 ? -9.700 14.580 7.409 1.00 97.56 122 ASP A CA 1
ATOM 973 C C . ASP A 1 122 ? -10.187 13.215 7.915 1.00 97.56 122 ASP A C 1
ATOM 975 O O . ASP A 1 122 ? -10.286 12.979 9.115 1.00 97.56 122 ASP A O 1
ATOM 979 N N . ILE A 1 123 ? -10.502 12.304 7.002 1.00 97.56 123 ILE A N 1
ATOM 980 C CA . ILE A 1 123 ? -10.957 10.943 7.314 1.00 97.56 123 ILE A CA 1
ATOM 981 C C . ILE A 1 123 ? -9.848 9.901 7.145 1.00 97.56 123 ILE A C 1
ATOM 983 O O . ILE A 1 123 ? -10.105 8.707 7.292 1.00 97.56 123 ILE A O 1
ATOM 987 N N . TYR A 1 124 ? -8.624 10.331 6.845 1.00 98.31 124 TYR A N 1
ATOM 988 C CA . TYR A 1 124 ? -7.490 9.449 6.608 1.00 98.31 124 TYR A CA 1
ATOM 989 C C . TYR A 1 124 ? -6.467 9.513 7.743 1.00 98.31 124 TYR A C 1
ATOM 991 O O . TYR A 1 124 ? -5.918 10.571 8.052 1.00 98.31 124 TYR A O 1
ATOM 999 N N . GLY A 1 125 ? -6.168 8.348 8.312 1.00 98.19 125 GLY A N 1
ATOM 1000 C CA . GLY A 1 125 ? -5.045 8.126 9.214 1.00 98.19 125 GLY A CA 1
ATOM 1001 C C . GLY A 1 125 ? -3.909 7.492 8.428 1.00 98.19 125 GLY A C 1
ATOM 1002 O O . GLY A 1 125 ? -4.100 6.443 7.811 1.00 98.19 125 GLY A O 1
ATOM 1003 N N . ARG A 1 126 ? -2.745 8.142 8.409 1.00 98.06 126 ARG A N 1
ATOM 1004 C CA . ARG A 1 126 ? -1.622 7.770 7.539 1.00 98.06 126 ARG A CA 1
ATOM 1005 C C . ARG A 1 126 ? -0.440 7.292 8.371 1.00 98.06 126 ARG A C 1
ATOM 1007 O O . ARG A 1 126 ? -0.008 7.989 9.283 1.00 98.06 126 ARG A O 1
ATOM 1014 N N . MET A 1 127 ? 0.070 6.116 8.029 1.00 98.50 127 MET A N 1
ATOM 1015 C CA . MET A 1 127 ? 1.381 5.630 8.444 1.00 98.50 127 MET A CA 1
ATOM 1016 C C . MET A 1 127 ? 2.315 5.794 7.244 1.00 98.50 127 MET A C 1
ATOM 1018 O O . MET A 1 127 ? 2.137 5.124 6.223 1.00 98.50 127 MET A O 1
ATOM 1022 N N . ASP A 1 128 ? 3.271 6.713 7.351 1.00 98.44 128 ASP A N 1
ATOM 1023 C CA . ASP A 1 128 ? 4.269 6.931 6.306 1.00 98.44 128 ASP A CA 1
ATOM 1024 C C . ASP A 1 128 ? 5.288 5.799 6.344 1.00 98.44 128 ASP A C 1
ATOM 1026 O O . ASP A 1 128 ? 5.786 5.444 7.413 1.00 98.44 128 ASP A O 1
ATOM 1030 N N . ILE A 1 129 ? 5.593 5.256 5.173 1.00 98.75 129 ILE A N 1
ATOM 1031 C CA . ILE A 1 129 ? 6.578 4.205 4.957 1.00 98.75 129 ILE A CA 1
ATOM 1032 C C . ILE A 1 129 ? 7.712 4.792 4.123 1.00 98.75 129 ILE A C 1
ATOM 1034 O O . ILE A 1 129 ? 7.474 5.374 3.063 1.00 98.75 129 ILE A O 1
ATOM 1038 N N . GLN A 1 130 ? 8.941 4.600 4.584 1.00 98.81 130 GLN A N 1
ATOM 1039 C CA . GLN A 1 130 ? 10.159 4.923 3.853 1.00 98.81 130 GLN A CA 1
ATOM 1040 C C . GLN A 1 130 ? 10.829 3.616 3.440 1.00 98.81 130 GLN A C 1
ATOM 1042 O O . GLN A 1 130 ? 11.325 2.886 4.299 1.00 98.81 130 GLN A O 1
ATOM 1047 N N . LEU A 1 131 ? 10.858 3.331 2.141 1.00 98.81 131 LEU A N 1
ATOM 1048 C CA . LEU A 1 131 ? 11.587 2.195 1.585 1.00 98.81 131 LEU A CA 1
ATOM 1049 C C . LEU A 1 131 ? 13.091 2.488 1.591 1.00 98.81 131 LEU A C 1
ATOM 1051 O O . LEU A 1 131 ? 13.517 3.641 1.465 1.00 98.81 131 LEU A O 1
ATOM 1055 N N . THR A 1 132 ? 13.889 1.437 1.751 1.00 98.75 132 THR A N 1
ATOM 1056 C CA . THR A 1 132 ? 15.354 1.502 1.762 1.00 98.75 132 THR A CA 1
ATOM 1057 C C . THR A 1 132 ? 15.931 0.964 0.456 1.00 98.75 132 THR A C 1
ATOM 1059 O O . THR A 1 132 ? 15.260 0.259 -0.297 1.00 98.75 132 THR A O 1
ATOM 1062 N N . ASP A 1 133 ? 17.215 1.218 0.204 1.00 98.25 133 ASP A N 1
ATOM 1063 C CA . ASP A 1 133 ? 17.912 0.651 -0.957 1.00 98.25 133 ASP A CA 1
ATOM 1064 C C . ASP A 1 133 ? 17.885 -0.887 -0.974 1.00 98.25 133 ASP A C 1
ATOM 1066 O O . ASP A 1 133 ? 17.958 -1.492 -2.041 1.00 98.25 133 ASP A O 1
ATOM 1070 N N . ALA A 1 134 ? 17.760 -1.541 0.187 1.00 98.56 134 ALA A N 1
ATOM 1071 C CA . ALA A 1 134 ? 17.683 -2.998 0.268 1.00 98.56 134 ALA A CA 1
ATOM 1072 C C . ALA A 1 134 ? 16.447 -3.551 -0.463 1.00 98.56 134 ALA A C 1
ATOM 1074 O O . ALA A 1 134 ? 16.555 -4.589 -1.109 1.00 98.56 134 ALA A O 1
ATOM 1075 N N . PHE A 1 135 ? 15.324 -2.821 -0.443 1.00 98.56 135 PHE A N 1
ATOM 1076 C CA . PHE A 1 135 ? 14.137 -3.156 -1.232 1.00 98.56 135 PHE A CA 1
ATOM 1077 C C . PHE A 1 135 ? 14.438 -3.116 -2.738 1.00 98.56 135 PHE A C 1
ATOM 1079 O O . PHE A 1 135 ? 14.165 -4.068 -3.463 1.00 98.56 135 PHE A O 1
ATOM 1086 N N . PHE A 1 136 ? 15.046 -2.034 -3.226 1.00 98.00 136 PHE A N 1
ATOM 1087 C CA . PHE A 1 136 ? 15.299 -1.861 -4.662 1.00 98.00 136 PHE A CA 1
ATOM 1088 C C . PHE A 1 136 ? 16.416 -2.766 -5.202 1.00 98.00 136 PHE A C 1
ATOM 1090 O O . PHE A 1 136 ? 16.439 -3.063 -6.396 1.00 98.00 136 PHE A O 1
ATOM 1097 N N . ASN A 1 137 ? 17.326 -3.215 -4.334 1.00 97.62 137 ASN A N 1
ATOM 1098 C CA . ASN A 1 137 ? 18.440 -4.095 -4.690 1.00 97.62 137 ASN A CA 1
ATOM 1099 C C . ASN A 1 137 ? 18.077 -5.591 -4.697 1.00 97.62 137 ASN A C 1
ATOM 1101 O O . ASN A 1 137 ? 18.888 -6.400 -5.153 1.00 97.62 137 ASN A O 1
ATOM 1105 N N . ASP A 1 138 ? 16.898 -5.976 -4.203 1.00 97.75 138 ASP A N 1
ATOM 1106 C CA . ASP A 1 138 ? 16.427 -7.359 -4.277 1.00 97.75 138 ASP A CA 1
ATOM 1107 C C . ASP A 1 138 ? 15.836 -7.654 -5.672 1.00 97.75 138 ASP A C 1
ATOM 1109 O O . ASP A 1 138 ? 14.884 -6.995 -6.093 1.00 97.75 138 ASP A O 1
ATOM 1113 N N . PRO A 1 139 ? 16.351 -8.656 -6.410 1.00 96.31 139 PRO A N 1
ATOM 1114 C CA . PRO A 1 139 ? 15.843 -9.007 -7.736 1.00 96.31 139 PRO A CA 1
ATOM 1115 C C . PRO A 1 139 ? 14.386 -9.503 -7.758 1.00 96.31 139 PRO A C 1
ATOM 1117 O O . PRO A 1 139 ? 13.819 -9.613 -8.843 1.00 96.31 139 PRO A O 1
ATOM 1120 N N . LEU A 1 140 ? 13.776 -9.818 -6.610 1.00 94.75 140 LEU A N 1
ATOM 1121 C CA . LEU A 1 140 ? 12.382 -10.264 -6.509 1.00 94.75 140 LEU A CA 1
ATOM 1122 C C . LEU A 1 140 ? 11.370 -9.120 -6.363 1.00 94.75 140 LEU A C 1
ATOM 1124 O O . LEU A 1 140 ? 10.174 -9.374 -6.501 1.00 94.75 140 LEU A O 1
ATOM 1128 N N . THR A 1 141 ? 11.800 -7.886 -6.077 1.00 95.56 141 THR A N 1
ATOM 1129 C CA . THR A 1 141 ? 10.892 -6.746 -5.834 1.00 95.56 141 THR A CA 1
ATOM 1130 C C . THR A 1 141 ? 10.268 -6.112 -7.083 1.00 95.56 141 THR A C 1
ATOM 1132 O O . THR A 1 141 ? 9.180 -5.540 -6.949 1.00 95.56 141 THR A O 1
ATOM 1135 N N . PRO A 1 142 ? 10.835 -6.240 -8.303 1.00 94.00 142 PRO A N 1
ATOM 1136 C CA . PRO A 1 142 ? 10.089 -5.947 -9.529 1.00 94.00 142 PRO A CA 1
ATOM 1137 C C . PRO A 1 142 ? 8.910 -6.908 -9.756 1.00 94.00 142 PRO A C 1
ATOM 1139 O O . PRO A 1 142 ? 7.967 -6.578 -10.468 1.00 94.00 142 PRO A O 1
ATOM 1142 N N . GLU A 1 143 ? 8.931 -8.099 -9.146 1.00 91.75 143 GLU A N 1
ATOM 1143 C CA . GLU A 1 143 ? 7.763 -8.978 -9.088 1.00 91.75 143 GLU A CA 1
ATOM 1144 C C . GLU A 1 143 ? 6.916 -8.677 -7.841 1.00 91.75 143 GLU A C 1
ATOM 1146 O O . GLU A 1 143 ? 7.414 -8.255 -6.794 1.00 91.75 143 GLU A O 1
ATOM 1151 N N . LEU A 1 144 ? 5.609 -8.941 -7.920 1.00 93.38 144 LEU A N 1
ATOM 1152 C CA . LEU A 1 144 ? 4.725 -8.874 -6.758 1.00 93.38 144 LEU A CA 1
ATOM 1153 C C . LEU A 1 144 ? 5.010 -10.060 -5.819 1.00 93.38 144 LEU A C 1
ATOM 1155 O O . LEU A 1 144 ? 4.392 -11.118 -5.938 1.00 93.38 144 LEU A O 1
ATOM 1159 N N . THR A 1 145 ? 5.967 -9.869 -4.911 1.00 94.00 145 THR A N 1
ATOM 1160 C CA . THR A 1 145 ? 6.472 -10.915 -4.004 1.00 94.00 145 THR A CA 1
ATOM 1161 C C . THR A 1 145 ? 6.196 -10.590 -2.538 1.00 94.00 145 THR A C 1
ATOM 1163 O O . THR A 1 145 ? 5.636 -11.411 -1.807 1.00 94.00 145 THR A O 1
ATOM 1166 N N . TYR A 1 146 ? 6.580 -9.387 -2.104 1.00 97.50 146 TYR A N 1
ATOM 1167 C CA . TYR A 1 146 ? 6.542 -8.993 -0.700 1.00 97.50 146 TYR A CA 1
ATOM 1168 C C . TYR A 1 146 ? 5.341 -8.110 -0.381 1.00 97.50 146 TYR A C 1
ATOM 1170 O O . TYR A 1 146 ? 4.951 -7.240 -1.166 1.00 97.50 146 TYR A O 1
ATOM 1178 N N . VAL A 1 147 ? 4.791 -8.302 0.816 1.00 98.19 147 VAL A N 1
ATOM 1179 C CA . VAL A 1 147 ? 3.728 -7.460 1.368 1.00 98.19 147 VAL A CA 1
ATOM 1180 C C . VAL A 1 147 ? 4.163 -6.822 2.680 1.00 98.19 147 VAL A C 1
ATOM 1182 O O . VAL A 1 147 ? 4.901 -7.432 3.448 1.00 98.19 147 VAL A O 1
ATOM 1185 N N . ILE A 1 148 ? 3.659 -5.629 2.984 1.00 98.69 148 ILE A N 1
ATOM 1186 C CA . ILE A 1 148 ? 3.653 -5.087 4.348 1.00 98.69 148 ILE A CA 1
ATOM 1187 C C . ILE A 1 148 ? 2.294 -5.460 4.967 1.00 98.69 148 ILE A C 1
ATOM 1189 O O . ILE A 1 148 ? 1.278 -4.852 4.608 1.00 98.69 148 ILE A O 1
ATOM 1193 N N . PRO A 1 149 ? 2.225 -6.496 5.826 1.00 98.38 149 PRO A N 1
ATOM 1194 C CA . PRO A 1 149 ? 0.971 -6.945 6.408 1.00 98.38 149 PRO A CA 1
ATOM 1195 C C . PRO A 1 149 ? 0.645 -6.108 7.645 1.00 98.38 149 PRO A C 1
ATOM 1197 O O . PRO A 1 149 ? 1.421 -6.065 8.597 1.00 98.38 149 PRO A O 1
ATOM 1200 N N . VAL A 1 150 ? -0.510 -5.449 7.647 1.00 98.69 150 VAL A N 1
ATOM 1201 C CA . VAL A 1 150 ? -0.928 -4.555 8.732 1.00 98.69 150 VAL A CA 1
ATOM 1202 C C . VAL A 1 150 ? -2.297 -4.899 9.282 1.00 98.69 150 VAL A C 1
ATOM 1204 O O . VAL A 1 150 ? -3.173 -5.394 8.569 1.00 98.69 150 VAL A O 1
ATOM 1207 N N . ARG A 1 151 ? -2.500 -4.566 10.558 1.00 98.38 151 ARG A N 1
ATOM 1208 C CA . ARG 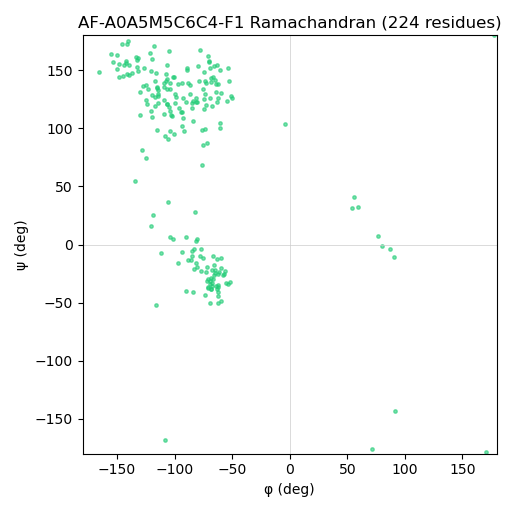A 1 151 ? -3.781 -4.696 11.247 1.00 98.38 151 ARG A CA 1
ATOM 1209 C C . ARG A 1 151 ? -4.036 -3.529 12.196 1.00 98.38 151 ARG A C 1
ATOM 1211 O O . ARG A 1 151 ? -3.117 -3.015 12.826 1.00 98.38 151 ARG A O 1
ATOM 1218 N N . LEU A 1 152 ? -5.298 -3.142 12.344 1.00 98.62 152 LEU A N 1
ATOM 1219 C CA . LEU A 1 152 ? -5.759 -2.244 13.394 1.00 98.62 152 LEU A CA 1
ATOM 1220 C C . LEU A 1 152 ? -5.793 -3.004 14.726 1.00 98.62 152 LEU A C 1
ATOM 1222 O O . LEU A 1 152 ? -6.527 -3.981 14.891 1.00 98.62 152 LEU A O 1
ATOM 1226 N N . ALA A 1 153 ? -4.971 -2.569 15.677 1.00 97.81 153 ALA A N 1
ATOM 1227 C CA . ALA A 1 153 ? -4.920 -3.137 17.019 1.00 97.81 153 ALA A CA 1
ATOM 1228 C C . ALA A 1 153 ? -5.888 -2.432 17.975 1.00 97.81 153 ALA A C 1
ATOM 1230 O O . ALA A 1 153 ? -6.530 -3.090 18.791 1.00 97.81 153 ALA A O 1
ATOM 1231 N N . GLN A 1 154 ? -5.983 -1.105 17.872 1.00 97.75 154 GLN A N 1
ATOM 1232 C CA . GLN A 1 154 ? -6.798 -0.249 18.735 1.00 97.75 154 GLN A CA 1
ATOM 1233 C C . GLN A 1 154 ? -7.298 0.968 17.951 1.00 97.75 154 GLN A C 1
ATOM 1235 O O . GLN A 1 154 ? -6.673 1.377 16.973 1.00 97.75 154 GLN A O 1
ATOM 1240 N N . ALA A 1 155 ? -8.408 1.561 18.381 1.00 97.44 155 ALA A N 1
ATOM 1241 C CA . ALA A 1 155 ? -8.959 2.779 17.800 1.00 97.44 155 ALA A CA 1
ATOM 1242 C C . ALA A 1 155 ? -9.714 3.588 18.859 1.00 97.44 155 ALA A C 1
ATOM 1244 O O . ALA A 1 155 ? -10.242 3.027 19.819 1.00 97.44 155 ALA A O 1
ATOM 1245 N N . ALA A 1 156 ? -9.747 4.910 18.682 1.00 95.50 156 ALA A N 1
ATOM 1246 C CA . ALA A 1 156 ? -10.547 5.812 19.508 1.00 95.50 156 ALA A CA 1
ATOM 1247 C C . ALA A 1 156 ? -12.059 5.631 19.271 1.00 95.50 156 ALA A C 1
ATOM 1249 O O . ALA A 1 156 ? -12.854 5.862 20.179 1.00 95.50 156 ALA A O 1
ATOM 1250 N N . ASP A 1 157 ? -12.439 5.210 18.061 1.00 94.50 157 ASP A N 1
ATOM 1251 C CA . ASP A 1 157 ? -13.781 4.732 17.717 1.00 94.50 157 ASP A CA 1
ATOM 1252 C C . ASP A 1 157 ? -13.754 3.203 17.502 1.00 94.50 157 ASP A C 1
ATOM 1254 O O . ASP A 1 157 ? -12.775 2.530 17.825 1.00 94.50 157 ASP A O 1
ATOM 1258 N N . SER A 1 158 ? -14.824 2.617 16.957 1.00 96.81 158 SER A N 1
ATOM 1259 C CA . SER A 1 158 ? -14.852 1.174 16.684 1.00 96.81 158 SER A CA 1
ATOM 1260 C C . SER A 1 158 ? -13.913 0.770 15.537 1.00 96.81 158 SER A C 1
ATOM 1262 O O . SER A 1 158 ? -13.587 1.577 14.668 1.00 96.81 158 SER A O 1
ATOM 1264 N N . ILE A 1 159 ? -13.515 -0.503 15.493 1.00 98.19 159 ILE A N 1
ATOM 1265 C CA . ILE A 1 159 ? -12.822 -1.108 14.345 1.00 98.19 159 ILE A CA 1
ATOM 1266 C C . ILE A 1 159 ? -13.820 -1.981 13.589 1.00 98.19 159 ILE A C 1
ATOM 1268 O O . ILE A 1 159 ? -14.583 -2.727 14.207 1.00 98.19 159 ILE A O 1
ATOM 1272 N N . LEU A 1 160 ? -13.782 -1.949 12.257 1.00 96.75 160 LEU A N 1
ATOM 1273 C CA . LEU A 1 160 ? -14.593 -2.824 11.408 1.00 96.75 160 LEU A CA 1
ATOM 1274 C C . LEU A 1 160 ? -14.005 -4.251 11.388 1.00 96.75 160 LEU A C 1
ATOM 1276 O O . LEU A 1 160 ? -13.477 -4.722 10.384 1.00 96.75 160 LEU A O 1
ATOM 1280 N N . ALA A 1 161 ? -14.079 -4.937 12.530 1.00 96.19 161 ALA A N 1
ATOM 1281 C CA . ALA A 1 161 ? -13.447 -6.235 12.789 1.00 96.19 161 ALA A CA 1
ATOM 1282 C C . ALA A 1 161 ? -14.222 -7.448 12.237 1.00 96.19 161 ALA A C 1
ATOM 1284 O O . ALA A 1 161 ? -13.828 -8.588 12.467 1.00 96.19 161 ALA A O 1
ATOM 1285 N N . GLY A 1 162 ? -15.315 -7.218 11.503 1.00 96.62 162 GLY A N 1
ATOM 1286 C CA . GLY A 1 162 ? -16.147 -8.277 10.936 1.00 96.62 162 GLY A CA 1
ATOM 1287 C C . GLY A 1 162 ? -16.978 -9.034 11.978 1.00 96.62 162 GLY A C 1
ATOM 1288 O O . GLY A 1 162 ? -17.006 -8.699 13.163 1.00 96.62 162 GLY A O 1
ATOM 1289 N N . LYS A 1 163 ? -17.691 -10.061 11.513 1.00 98.00 163 LYS A N 1
ATOM 1290 C CA . LYS A 1 163 ? -18.503 -10.960 12.342 1.00 98.00 163 LYS A CA 1
ATOM 1291 C C . LYS A 1 163 ? -18.159 -12.410 11.998 1.00 98.00 163 LYS A C 1
ATOM 1293 O O . LYS A 1 163 ? -18.481 -12.841 10.887 1.00 98.00 163 LYS A O 1
ATOM 1298 N N . PRO A 1 164 ? -17.515 -13.160 12.903 1.00 97.88 164 PRO A N 1
ATOM 1299 C CA . PRO A 1 164 ? -17.076 -14.517 12.610 1.00 97.88 164 PRO A CA 1
ATOM 1300 C C . PRO A 1 164 ? -18.215 -15.541 12.712 1.00 97.88 164 PRO A C 1
ATOM 1302 O O . PRO A 1 164 ? -19.185 -15.351 13.447 1.00 97.88 164 PRO A O 1
ATOM 1305 N N . LYS A 1 165 ? -18.075 -16.643 11.970 1.00 97.88 165 LYS A N 1
ATOM 1306 C CA . LYS A 1 165 ? -18.919 -17.852 12.015 1.00 97.88 165 LYS A CA 1
ATOM 1307 C C . LYS A 1 165 ? -18.315 -18.963 12.879 1.00 97.88 165 LYS A C 1
ATOM 1309 O O . LYS A 1 165 ? -19.014 -19.912 13.221 1.00 97.88 165 LYS A O 1
ATOM 1314 N N . VAL A 1 166 ? -17.027 -18.854 13.203 1.00 97.38 166 VAL A N 1
ATOM 1315 C CA . VAL A 1 166 ? -16.230 -19.849 13.939 1.00 97.38 166 VAL A CA 1
ATOM 1316 C C . VAL A 1 166 ? -15.449 -19.176 15.073 1.00 97.38 166 VAL A C 1
ATOM 1318 O O . VAL A 1 166 ? -15.247 -17.965 15.046 1.00 97.38 166 VAL A O 1
ATOM 1321 N N . GLU A 1 167 ? -14.994 -19.943 16.068 1.00 95.12 167 GLU A N 1
ATOM 1322 C CA . GLU A 1 167 ? -14.295 -19.393 17.246 1.00 9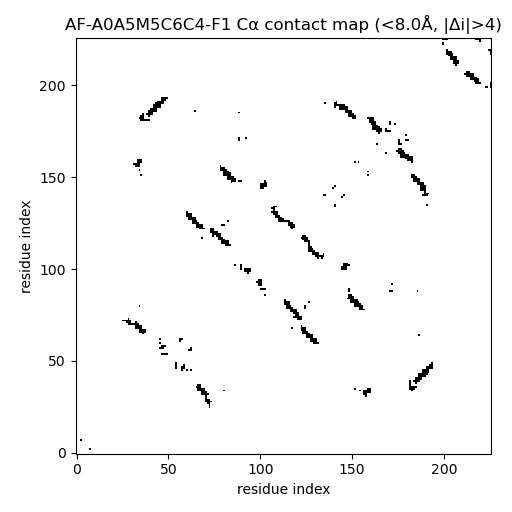5.12 167 GLU A CA 1
ATOM 1323 C C . GLU A 1 167 ? -12.916 -18.795 16.925 1.00 95.12 167 GLU A C 1
ATOM 1325 O O . GLU A 1 167 ? -12.516 -17.805 17.530 1.00 95.12 167 GLU A O 1
ATOM 1330 N N . SER A 1 168 ? -12.181 -19.386 15.979 1.00 94.38 168 SER A N 1
ATOM 1331 C CA . SER A 1 168 ? -10.836 -18.953 15.568 1.00 94.38 168 SER A CA 1
ATOM 1332 C C . SER A 1 168 ? -10.795 -18.696 14.059 1.00 94.38 168 SER A C 1
ATOM 1334 O O . SER A 1 168 ? -10.286 -19.531 13.311 1.00 94.38 168 SER A O 1
ATOM 1336 N N . PRO A 1 169 ? -11.388 -17.585 13.589 1.00 95.75 169 PRO A N 1
ATOM 1337 C CA . PRO A 1 169 ? -11.516 -17.302 12.166 1.00 95.75 169 PRO A CA 1
ATOM 1338 C C . PRO A 1 169 ? -10.170 -16.898 11.555 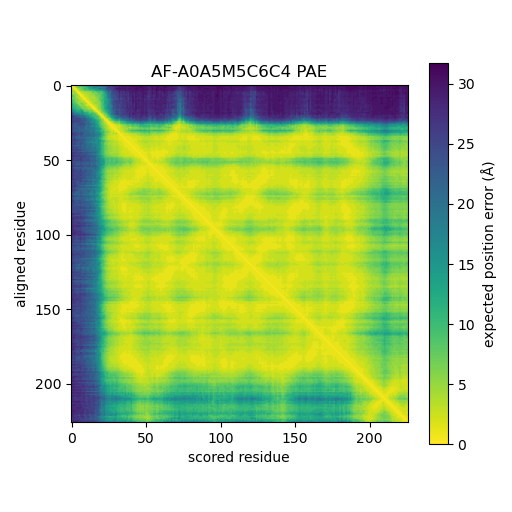1.00 95.75 169 PRO A C 1
ATOM 1340 O O . PRO A 1 169 ? -9.428 -16.091 12.123 1.00 95.75 169 PRO A O 1
ATOM 1343 N N . ASN A 1 170 ? -9.870 -17.387 10.353 1.00 94.25 170 ASN A N 1
ATOM 1344 C CA . ASN A 1 170 ? -8.781 -16.846 9.549 1.00 94.25 170 ASN A CA 1
ATOM 1345 C C . ASN A 1 170 ? -9.294 -15.626 8.765 1.00 94.25 170 ASN A C 1
ATOM 1347 O O . ASN A 1 170 ? -10.250 -15.728 7.998 1.00 94.25 170 ASN A O 1
ATOM 1351 N N . ARG A 1 171 ? -8.649 -14.461 8.928 1.00 94.44 171 ARG A N 1
ATOM 1352 C CA . ARG A 1 171 ? -9.022 -13.209 8.236 1.00 94.44 171 ARG A CA 1
ATOM 1353 C C . ARG A 1 171 ? -9.067 -13.345 6.714 1.00 94.44 171 ARG A C 1
ATOM 1355 O O . ARG A 1 171 ? -9.902 -12.708 6.085 1.00 94.44 171 ARG A O 1
ATOM 1362 N N . LEU A 1 172 ? -8.203 -14.181 6.139 1.00 93.38 172 LEU A N 1
ATOM 1363 C CA . LEU A 1 172 ? -8.132 -14.402 4.693 1.00 93.38 172 LEU A CA 1
ATOM 1364 C C . LEU A 1 172 ? -9.113 -15.471 4.199 1.00 93.38 172 LEU A C 1
ATOM 1366 O O . LEU A 1 172 ? -9.351 -15.581 2.999 1.00 93.38 172 LEU A O 1
ATOM 1370 N N . ASN A 1 173 ? -9.696 -16.261 5.103 1.00 94.12 173 ASN A N 1
ATOM 1371 C CA . ASN A 1 173 ? -10.666 -17.282 4.744 1.00 94.12 173 ASN A CA 1
ATOM 1372 C C . ASN A 1 173 ? -12.087 -16.717 4.809 1.00 94.12 173 ASN A C 1
ATOM 1374 O O . ASN A 1 173 ? -12.719 -16.707 5.862 1.00 94.12 173 ASN A O 1
ATOM 1378 N N . VAL A 1 174 ? -12.624 -16.305 3.661 1.00 94.44 174 VAL A N 1
ATOM 1379 C CA . VAL A 1 174 ? -13.983 -15.745 3.532 1.00 94.44 174 VAL A CA 1
ATOM 1380 C C . VAL A 1 174 ? -15.063 -16.636 4.164 1.00 94.44 174 VAL A C 1
ATOM 1382 O O . VAL A 1 174 ? -16.049 -16.122 4.692 1.00 94.44 174 VAL A O 1
ATOM 1385 N N . ALA A 1 175 ? -14.886 -17.962 4.156 1.00 96.69 175 ALA A N 1
ATOM 1386 C CA . ALA A 1 175 ? -15.867 -18.895 4.708 1.00 96.69 175 ALA A CA 1
ATOM 1387 C C . ALA A 1 175 ? -16.049 -18.761 6.233 1.00 96.69 175 ALA A C 1
ATOM 1389 O O . ALA A 1 175 ? -17.133 -19.063 6.739 1.00 96.69 175 ALA A O 1
ATOM 1390 N N . ASP A 1 176 ? -15.041 -18.251 6.944 1.00 97.44 176 ASP A N 1
ATOM 1391 C CA . ASP A 1 176 ? -15.060 -18.090 8.401 1.00 97.44 176 ASP A CA 1
ATOM 1392 C C . ASP A 1 176 ? -15.889 -16.879 8.861 1.00 97.44 176 ASP A C 1
ATOM 1394 O O . ASP A 1 176 ? -16.071 -16.686 10.065 1.00 97.44 176 ASP A O 1
ATOM 1398 N N . TRP A 1 177 ? -16.419 -16.067 7.937 1.00 98.19 177 TRP A N 1
ATOM 1399 C CA . TRP A 1 177 ? -17.044 -14.778 8.247 1.00 98.19 177 TRP A CA 1
ATOM 1400 C C . TRP A 1 177 ? -18.472 -14.658 7.709 1.00 98.19 177 TRP A C 1
ATOM 1402 O O . TRP A 1 177 ? -18.785 -15.042 6.581 1.00 98.19 177 TRP A O 1
ATOM 1412 N N . ASP A 1 178 ? -19.361 -14.115 8.537 1.00 97.94 178 ASP A N 1
ATOM 1413 C CA . ASP A 1 178 ? -20.702 -13.647 8.161 1.00 97.94 178 ASP A CA 1
ATOM 1414 C C . ASP A 1 178 ? -20.627 -12.224 7.598 1.00 97.94 178 ASP A C 1
ATOM 1416 O O . ASP A 1 178 ? -21.223 -11.912 6.572 1.00 97.94 178 ASP A O 1
ATOM 1420 N N . VAL A 1 179 ? -19.799 -11.389 8.232 1.00 97.75 179 VAL A N 1
ATOM 1421 C CA . VAL A 1 179 ? -19.408 -10.062 7.748 1.00 97.75 179 VAL A CA 1
ATOM 1422 C C . VAL A 1 179 ? -17.889 -10.023 7.686 1.00 97.75 179 VAL A C 1
ATOM 1424 O O . VAL A 1 179 ? -17.233 -10.288 8.694 1.00 97.75 179 VAL A O 1
ATOM 1427 N N . LEU A 1 180 ? -17.336 -9.701 6.517 1.00 97.69 180 LEU A N 1
ATOM 1428 C CA . LEU A 1 180 ? -15.890 -9.674 6.315 1.00 97.69 180 LEU A CA 1
ATOM 1429 C C . LEU A 1 180 ? -15.218 -8.602 7.188 1.00 97.69 180 LEU A C 1
ATOM 1431 O O . LEU A 1 180 ? -15.737 -7.485 7.289 1.00 97.69 180 LEU A O 1
ATOM 1435 N N . PRO A 1 181 ? -14.061 -8.913 7.792 1.00 97.94 181 PRO A N 1
ATOM 1436 C CA . PRO A 1 181 ? -13.278 -7.936 8.520 1.00 97.94 181 PRO A CA 1
ATOM 1437 C C . PRO A 1 181 ? -12.585 -6.984 7.543 1.00 97.94 181 PRO A C 1
ATOM 1439 O O . PRO A 1 181 ? -12.074 -7.392 6.500 1.00 97.94 181 PRO A O 1
ATOM 1442 N N . LYS A 1 182 ? -12.535 -5.704 7.907 1.00 98.31 182 LYS A N 1
ATOM 1443 C CA . LYS A 1 182 ? -11.723 -4.675 7.242 1.00 98.31 182 LYS A CA 1
ATOM 1444 C C . LYS A 1 182 ? -10.693 -4.071 8.197 1.00 98.31 182 LYS A C 1
ATOM 1446 O O . LYS A 1 182 ? -10.260 -2.933 8.030 1.00 98.31 182 LYS A O 1
ATOM 1451 N N . ASP A 1 183 ? -10.316 -4.833 9.220 1.00 98.44 183 ASP A N 1
ATOM 1452 C CA . ASP A 1 183 ? -9.329 -4.445 10.225 1.00 98.44 183 ASP A CA 1
ATOM 1453 C C . ASP A 1 183 ? -7.885 -4.695 9.778 1.00 98.44 183 ASP A C 1
ATOM 1455 O O . ASP A 1 183 ? -6.969 -4.334 10.506 1.00 98.44 183 ASP A O 1
ATOM 1459 N N . TYR A 1 184 ? -7.665 -5.283 8.600 1.00 98.50 184 TYR A N 1
ATOM 1460 C CA . TYR A 1 184 ? -6.342 -5.630 8.084 1.00 98.50 184 TYR A CA 1
ATOM 1461 C C . TYR A 1 184 ? -6.147 -5.207 6.622 1.00 98.50 184 TYR A C 1
ATOM 1463 O O . TYR A 1 184 ? -7.118 -4.976 5.890 1.00 98.50 184 TYR A O 1
ATOM 1471 N N . ALA A 1 185 ? -4.882 -5.139 6.203 1.00 98.44 185 ALA A N 1
ATOM 1472 C CA . ALA A 1 185 ? -4.483 -5.044 4.806 1.00 98.44 185 ALA A CA 1
ATOM 1473 C C . ALA A 1 185 ? -3.129 -5.732 4.557 1.00 98.44 185 ALA A C 1
ATOM 1475 O O . ALA A 1 185 ? -2.221 -5.668 5.381 1.00 98.44 185 ALA A O 1
ATOM 1476 N N . LEU A 1 186 ? -2.989 -6.366 3.397 1.00 98.12 186 LEU A N 1
ATOM 1477 C CA . LEU A 1 186 ? -1.753 -6.913 2.847 1.00 98.12 186 LEU A CA 1
ATOM 1478 C C . LEU A 1 186 ? -1.297 -5.979 1.721 1.00 98.12 186 LEU A C 1
ATOM 1480 O O . LEU A 1 186 ? -1.738 -6.123 0.581 1.00 98.12 186 LEU A O 1
ATOM 1484 N N . TYR A 1 187 ? -0.467 -4.983 2.040 1.00 98.31 187 TYR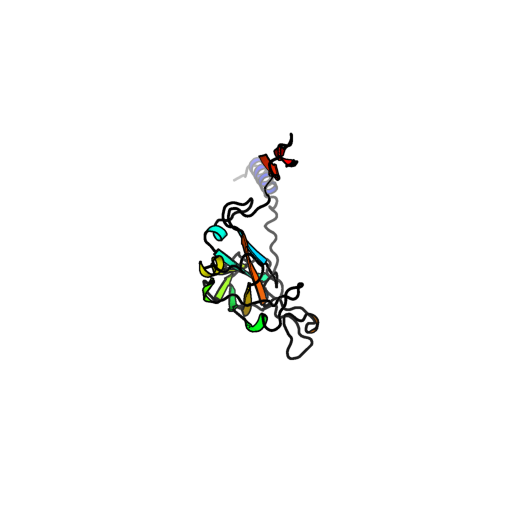 A N 1
ATOM 1485 C CA . TYR A 1 187 ? 0.039 -4.041 1.039 1.00 98.31 187 TYR A CA 1
ATOM 1486 C C . TYR A 1 187 ? 1.134 -4.704 0.212 1.00 98.31 187 TYR A C 1
ATOM 1488 O O . TYR A 1 187 ? 2.278 -4.755 0.652 1.00 98.31 187 TYR A O 1
ATOM 1496 N N . GLY A 1 188 ? 0.796 -5.205 -0.974 1.00 97.81 188 GLY A N 1
ATOM 1497 C CA . GLY A 1 188 ? 1.788 -5.688 -1.930 1.00 97.81 188 GLY A CA 1
ATOM 1498 C C . GLY A 1 188 ? 2.587 -4.525 -2.487 1.00 97.81 188 GLY A C 1
ATOM 1499 O O . GLY A 1 188 ? 1.993 -3.565 -2.975 1.00 97.81 188 GLY A O 1
ATOM 1500 N N . VAL A 1 189 ? 3.913 -4.588 -2.405 1.00 98.31 189 VAL A N 1
ATOM 1501 C CA . VAL A 1 189 ? 4.780 -3.495 -2.858 1.00 98.31 189 VAL A CA 1
ATOM 1502 C C . VAL A 1 189 ? 5.703 -4.000 -3.953 1.00 98.31 189 VAL A C 1
ATOM 1504 O O . VAL A 1 189 ? 6.380 -5.012 -3.798 1.00 98.31 189 VAL A O 1
ATOM 1507 N N . THR A 1 190 ? 5.721 -3.273 -5.061 1.00 97.75 190 THR A N 1
ATOM 1508 C CA . THR A 1 190 ? 6.620 -3.491 -6.195 1.00 97.75 190 THR A CA 1
ATOM 1509 C C . THR A 1 190 ? 7.081 -2.140 -6.735 1.00 97.75 190 THR A C 1
ATOM 1511 O O . THR A 1 190 ? 6.625 -1.098 -6.255 1.00 97.75 190 THR A O 1
ATOM 1514 N N . TYR A 1 191 ? 7.984 -2.114 -7.708 1.00 97.44 191 TYR A N 1
ATOM 1515 C CA . TYR A 1 191 ? 8.423 -0.872 -8.330 1.00 97.44 191 TYR A CA 1
ATOM 1516 C C . TYR A 1 191 ? 8.683 -1.041 -9.822 1.00 97.44 191 TYR A C 1
ATOM 1518 O O . TYR A 1 191 ? 9.022 -2.129 -10.278 1.00 97.44 191 TYR A O 1
ATOM 1526 N N . LYS A 1 192 ? 8.569 0.071 -10.550 1.00 95.12 192 LYS A N 1
ATOM 1527 C CA . LYS A 1 192 ? 9.063 0.211 -11.917 1.00 95.12 192 LYS A CA 1
ATOM 1528 C C . LYS A 1 192 ? 10.174 1.250 -11.943 1.00 95.12 192 LYS A C 1
ATOM 1530 O O . LYS A 1 192 ? 10.078 2.304 -11.304 1.00 95.12 192 LYS A O 1
ATOM 1535 N N . ASN A 1 193 ? 11.260 0.942 -12.644 1.00 94.56 193 ASN A N 1
ATOM 1536 C CA . ASN A 1 193 ? 12.366 1.887 -12.789 1.00 94.56 193 ASN A CA 1
ATOM 1537 C C . ASN A 1 193 ? 12.037 2.966 -13.843 1.00 94.56 193 ASN A C 1
ATOM 1539 O O . ASN A 1 193 ? 11.120 2.808 -14.643 1.00 94.56 193 ASN A O 1
ATOM 1543 N N . LYS A 1 194 ? 12.843 4.034 -13.897 1.00 95.06 194 LYS A N 1
ATOM 1544 C CA . LYS A 1 194 ? 12.652 5.184 -14.809 1.00 95.06 194 LYS A CA 1
ATOM 1545 C C . LYS A 1 194 ? 12.658 4.874 -16.314 1.00 95.06 194 LYS A C 1
ATOM 1547 O O . LYS A 1 194 ? 12.381 5.760 -17.114 1.00 95.06 194 LYS A O 1
ATOM 1552 N N . TYR A 1 195 ? 13.057 3.670 -16.712 1.00 93.06 195 TYR A N 1
ATOM 1553 C CA . TYR A 1 195 ? 13.127 3.236 -18.109 1.00 93.06 195 TYR A CA 1
ATOM 1554 C C . TYR A 1 195 ? 12.096 2.157 -18.441 1.00 93.06 195 TYR A C 1
ATOM 1556 O O . TYR A 1 195 ? 11.949 1.770 -19.603 1.00 93.06 195 TYR A O 1
ATOM 1564 N N . GLU A 1 196 ? 11.391 1.656 -17.434 1.00 92.75 196 GLU A N 1
ATOM 1565 C CA . GLU A 1 196 ? 10.345 0.675 -17.624 1.00 92.75 196 GLU A CA 1
ATOM 1566 C C . GLU A 1 196 ? 9.109 1.341 -18.227 1.00 92.75 196 GLU A C 1
ATOM 1568 O O . GLU A 1 196 ? 8.634 2.375 -17.760 1.00 92.75 196 GLU A O 1
ATOM 1573 N N . GLY A 1 197 ? 8.592 0.747 -19.297 1.00 90.12 197 GLY A N 1
ATOM 1574 C CA . GLY A 1 197 ? 7.458 1.301 -20.013 1.00 90.12 197 GLY A CA 1
ATOM 1575 C C . GLY A 1 197 ? 7.185 0.582 -21.322 1.00 90.12 197 GLY A C 1
ATOM 1576 O O . GLY A 1 197 ? 7.858 -0.382 -21.694 1.00 90.12 197 GLY A O 1
ATOM 1577 N N . VAL A 1 198 ? 6.174 1.080 -22.027 1.00 90.88 198 VAL A N 1
ATOM 1578 C CA . VAL A 1 198 ? 5.828 0.630 -23.374 1.00 90.88 198 VAL A CA 1
ATOM 1579 C C . VAL A 1 198 ? 6.478 1.582 -24.369 1.00 90.88 198 VAL A C 1
ATOM 1581 O O . VAL A 1 198 ? 6.170 2.772 -24.391 1.00 90.88 198 VAL A O 1
ATOM 1584 N N . TRP A 1 199 ? 7.380 1.050 -25.190 1.00 92.19 199 TRP A N 1
ATOM 1585 C CA . TRP A 1 199 ? 8.170 1.829 -26.139 1.00 92.19 199 TRP A CA 1
ATOM 1586 C C . TRP A 1 199 ? 7.810 1.458 -27.576 1.00 92.19 199 TRP A C 1
ATOM 1588 O O . TRP A 1 199 ? 7.783 0.282 -27.931 1.00 92.19 199 TRP A O 1
ATOM 1598 N N . LEU A 1 200 ? 7.590 2.469 -28.414 1.00 94.81 200 LEU A N 1
ATOM 1599 C CA . LEU A 1 200 ? 7.470 2.309 -29.864 1.00 94.81 200 LEU A CA 1
ATOM 1600 C C . LEU A 1 200 ? 8.880 2.244 -30.466 1.00 94.81 200 LEU A C 1
ATOM 1602 O O . LEU A 1 200 ? 9.700 3.132 -30.216 1.00 94.81 200 LEU A O 1
ATOM 1606 N N . SER A 1 201 ? 9.188 1.200 -31.243 1.00 94.31 201 SER A N 1
ATOM 1607 C CA . SER A 1 201 ? 10.546 0.947 -31.745 1.00 94.31 201 SER A CA 1
ATOM 1608 C C . SER A 1 201 ? 10.622 1.075 -33.261 1.00 94.31 201 SER A C 1
ATOM 1610 O O . SER A 1 201 ? 9.995 0.324 -33.996 1.00 94.31 201 SER A O 1
ATOM 1612 N N . ARG A 1 202 ? 11.482 1.971 -33.751 1.00 94.50 202 ARG A N 1
ATOM 1613 C CA . ARG A 1 202 ? 11.810 2.081 -35.178 1.00 94.50 202 ARG A CA 1
ATOM 1614 C C . ARG A 1 202 ? 13.315 2.139 -35.382 1.00 94.50 202 ARG A C 1
ATOM 1616 O O . ARG A 1 202 ? 14.039 2.659 -34.535 1.00 94.50 202 ARG A O 1
ATOM 1623 N N . GLY A 1 203 ? 13.788 1.632 -36.511 1.00 95.06 203 GLY A N 1
ATOM 1624 C CA . GLY A 1 203 ? 15.214 1.623 -36.813 1.00 95.06 203 GLY A CA 1
ATOM 1625 C C . GLY A 1 203 ? 15.541 0.931 -38.124 1.00 95.06 203 GLY A C 1
ATOM 1626 O O . GLY A 1 203 ? 14.654 0.448 -38.827 1.00 95.06 203 GLY A O 1
ATOM 1627 N N . THR A 1 204 ? 16.829 0.900 -38.442 1.00 96.69 204 THR A N 1
ATOM 1628 C CA . THR A 1 204 ? 17.367 0.177 -39.592 1.00 96.69 204 THR A CA 1
ATOM 1629 C C . THR A 1 204 ? 18.426 -0.786 -39.087 1.00 96.69 204 THR A C 1
ATOM 1631 O O . THR A 1 204 ? 19.415 -0.352 -38.500 1.00 96.69 204 THR A O 1
ATOM 1634 N N . ASP A 1 205 ? 18.228 -2.073 -39.342 1.00 96.56 205 ASP A N 1
ATOM 1635 C CA . ASP A 1 205 ? 19.132 -3.130 -38.912 1.00 96.56 205 ASP A CA 1
ATOM 1636 C C . ASP A 1 205 ? 20.025 -3.534 -40.098 1.00 96.56 205 ASP A C 1
ATOM 1638 O O . ASP A 1 205 ? 19.538 -3.788 -41.205 1.00 96.56 205 ASP A O 1
ATOM 1642 N N . GLN A 1 206 ? 21.340 -3.572 -39.875 1.00 96.88 206 GLN A N 1
ATOM 1643 C CA . GLN A 1 206 ? 22.298 -4.159 -40.814 1.00 96.88 206 GLN A CA 1
ATOM 1644 C C . GLN A 1 206 ? 22.531 -5.606 -40.398 1.00 96.88 206 GLN A C 1
ATOM 1646 O O . GLN A 1 206 ? 23.040 -5.867 -39.310 1.00 96.88 206 GLN A O 1
ATOM 1651 N N . LEU A 1 207 ? 22.104 -6.539 -41.243 1.00 96.19 207 LEU A N 1
ATOM 1652 C CA . LEU A 1 207 ? 22.086 -7.961 -40.941 1.00 96.19 207 LEU A CA 1
ATOM 1653 C C . LEU A 1 207 ? 23.199 -8.660 -41.713 1.00 96.19 207 LEU A C 1
ATOM 1655 O O . LEU A 1 207 ? 23.332 -8.465 -42.919 1.00 96.19 207 LEU A O 1
ATOM 1659 N N . ASP A 1 208 ? 23.941 -9.517 -41.023 1.00 95.94 208 ASP A N 1
ATOM 1660 C CA . ASP A 1 208 ? 24.809 -10.524 -41.624 1.00 95.94 208 ASP A CA 1
ATOM 1661 C C . ASP A 1 208 ? 24.325 -11.893 -41.145 1.00 95.94 208 ASP A C 1
ATOM 1663 O O . ASP A 1 208 ? 24.418 -12.223 -39.961 1.00 95.94 208 ASP A O 1
ATOM 1667 N N . ILE A 1 209 ? 23.739 -12.664 -42.060 1.00 94.38 209 ILE A N 1
ATOM 1668 C CA . ILE A 1 209 ? 23.248 -14.009 -41.774 1.00 94.38 209 ILE A CA 1
ATOM 1669 C C . ILE A 1 209 ? 24.072 -14.986 -42.609 1.00 94.38 209 ILE A C 1
ATOM 1671 O O . ILE A 1 209 ? 23.809 -15.194 -43.796 1.00 94.38 209 ILE A O 1
ATOM 1675 N N . ASN A 1 210 ? 25.072 -15.598 -41.970 1.00 94.31 210 ASN A N 1
ATOM 1676 C CA . ASN A 1 210 ? 26.004 -16.557 -42.574 1.00 94.31 210 ASN A CA 1
ATOM 1677 C C . ASN A 1 210 ? 26.747 -16.007 -43.810 1.00 94.31 210 ASN A C 1
ATOM 1679 O O . ASN A 1 210 ? 26.914 -16.721 -44.800 1.00 94.31 210 ASN A O 1
ATOM 1683 N N . GLY A 1 211 ? 27.179 -14.743 -43.773 1.00 92.44 211 GLY A N 1
ATOM 1684 C CA . GLY A 1 211 ? 27.909 -14.084 -44.859 1.00 92.44 211 GLY A CA 1
ATOM 1685 C C . GLY A 1 211 ? 27.015 -13.434 -45.917 1.00 92.44 211 GLY A C 1
ATOM 1686 O O . GLY A 1 211 ? 27.529 -12.782 -46.825 1.00 92.44 211 GLY A O 1
ATOM 1687 N N . ASN A 1 212 ? 25.688 -13.578 -45.813 1.00 93.31 212 ASN A N 1
ATOM 1688 C CA . ASN A 1 212 ? 24.740 -12.842 -46.644 1.00 93.31 212 ASN A CA 1
ATOM 1689 C C . ASN A 1 212 ? 24.327 -11.562 -45.926 1.00 93.31 212 ASN A C 1
ATOM 1691 O O . ASN A 1 212 ? 23.586 -11.599 -44.938 1.00 93.31 212 ASN A O 1
ATOM 1695 N N . THR A 1 213 ? 24.794 -10.429 -46.445 1.00 96.38 213 THR A N 1
ATOM 1696 C CA . THR A 1 213 ? 24.469 -9.121 -45.887 1.00 96.38 213 THR A CA 1
ATOM 1697 C C . THR A 1 213 ? 23.162 -8.581 -46.460 1.00 96.38 213 THR A C 1
ATOM 1699 O O . THR A 1 213 ? 22.879 -8.694 -47.654 1.00 96.38 213 THR A O 1
ATOM 1702 N N . SER A 1 214 ? 22.329 -8.000 -45.600 1.00 95.88 214 SER A N 1
ATOM 1703 C CA . SER A 1 214 ? 21.078 -7.343 -45.989 1.00 95.88 214 SER A CA 1
ATOM 1704 C C . SER A 1 214 ? 20.732 -6.207 -45.030 1.00 95.88 214 SER A C 1
ATOM 1706 O O . SER A 1 214 ? 21.265 -6.117 -43.926 1.00 95.88 214 SER A O 1
ATOM 1708 N N . THR A 1 215 ? 19.828 -5.327 -45.450 1.00 97.06 215 THR A N 1
ATOM 1709 C CA . THR A 1 215 ? 19.338 -4.220 -44.626 1.00 97.06 215 THR A CA 1
ATOM 1710 C C . THR A 1 215 ? 17.845 -4.396 -44.378 1.00 97.06 215 THR A C 1
ATOM 1712 O O . THR A 1 215 ? 17.073 -4.516 -45.330 1.00 97.06 215 THR A O 1
ATOM 1715 N N . LEU A 1 216 ? 17.429 -4.362 -43.111 1.00 94.75 216 LEU A N 1
ATOM 1716 C CA . LEU A 1 216 ? 16.023 -4.365 -42.708 1.00 94.75 216 LEU A CA 1
ATOM 1717 C C . LEU A 1 216 ? 15.628 -2.975 -42.205 1.00 94.75 216 LEU A C 1
ATOM 1719 O O . LEU A 1 216 ? 16.200 -2.470 -41.246 1.00 94.75 216 LEU A O 1
ATOM 1723 N N . ASN A 1 217 ? 14.633 -2.356 -42.836 1.00 94.31 217 ASN A N 1
ATOM 1724 C CA . ASN A 1 217 ? 14.126 -1.043 -42.442 1.00 94.31 217 ASN A CA 1
ATOM 1725 C C . ASN A 1 217 ? 12.779 -1.184 -41.707 1.00 94.31 217 ASN A C 1
ATOM 1727 O O . ASN A 1 217 ? 11.787 -1.583 -42.313 1.00 94.31 217 ASN A O 1
ATOM 1731 N N . ARG A 1 218 ? 12.742 -0.829 -40.417 1.00 93.56 218 ARG A N 1
ATOM 1732 C CA . ARG A 1 218 ? 11.566 -0.870 -39.527 1.00 93.56 218 ARG A CA 1
ATOM 1733 C C . ARG A 1 218 ? 11.007 0.531 -39.241 1.00 93.56 218 ARG A C 1
ATOM 1735 O O . ARG A 1 218 ? 10.610 0.820 -38.119 1.00 93.56 218 ARG A O 1
ATOM 1742 N N . ASN A 1 219 ? 11.029 1.437 -40.220 1.00 94.19 219 ASN A N 1
ATOM 1743 C CA . ASN A 1 219 ? 10.506 2.801 -40.072 1.00 94.19 219 ASN A CA 1
ATOM 1744 C C . ASN A 1 219 ? 9.105 2.936 -40.705 1.00 94.19 219 ASN A C 1
ATOM 1746 O O . ASN A 1 219 ? 9.012 3.178 -41.912 1.00 94.19 219 ASN A O 1
ATOM 1750 N N . PRO A 1 220 ? 8.008 2.794 -39.934 1.00 92.19 220 PRO A N 1
ATOM 1751 C CA . PRO A 1 220 ? 6.662 3.036 -40.447 1.00 92.19 220 PRO A CA 1
ATOM 1752 C C . PRO A 1 220 ? 6.423 4.531 -40.699 1.00 92.19 220 PRO A C 1
ATOM 1754 O O . PRO A 1 220 ? 7.054 5.394 -40.090 1.00 92.19 220 PRO A O 1
ATOM 1757 N N . GLN A 1 221 ? 5.463 4.845 -41.576 1.00 92.44 221 GLN A N 1
ATOM 1758 C CA . GLN A 1 221 ? 5.081 6.231 -41.882 1.00 92.44 221 GLN A CA 1
ATOM 1759 C C . GLN A 1 221 ? 4.532 6.980 -40.655 1.00 92.44 221 GLN A C 1
ATOM 1761 O O . GLN A 1 221 ? 4.794 8.168 -40.493 1.00 92.44 221 GLN A O 1
ATOM 1766 N N . ASN A 1 222 ? 3.792 6.271 -39.799 1.00 94.44 222 ASN A N 1
ATOM 1767 C CA . ASN A 1 222 ? 3.179 6.798 -38.581 1.00 94.44 222 ASN A CA 1
ATOM 1768 C C . ASN A 1 222 ? 3.818 6.112 -37.372 1.00 94.44 222 ASN A C 1
ATOM 1770 O O . ASN A 1 222 ? 3.966 4.888 -37.387 1.00 94.44 222 ASN A O 1
ATOM 1774 N N . ILE A 1 223 ? 4.182 6.878 -36.340 1.00 91.50 223 ILE A N 1
ATOM 1775 C CA . ILE A 1 223 ? 4.907 6.352 -35.174 1.00 91.50 223 ILE A CA 1
ATOM 1776 C C . ILE A 1 223 ? 4.056 5.373 -34.364 1.00 91.50 223 ILE A C 1
ATOM 1778 O O . ILE A 1 223 ? 4.576 4.408 -33.829 1.00 91.50 223 ILE A O 1
ATOM 1782 N N . GLU A 1 224 ? 2.741 5.552 -34.370 1.00 92.75 224 GLU A N 1
ATOM 1783 C CA . GLU A 1 224 ? 1.753 4.707 -33.696 1.00 92.75 224 GLU A CA 1
ATOM 1784 C C . GLU A 1 224 ? 1.660 3.295 -34.297 1.00 92.75 224 GLU A C 1
ATOM 1786 O O . GLU A 1 224 ? 0.971 2.437 -33.755 1.00 92.75 224 GLU A O 1
ATOM 1791 N N . LYS A 1 225 ? 2.312 3.063 -35.444 1.00 89.50 225 LYS A N 1
ATOM 1792 C CA . LYS A 1 225 ? 2.406 1.758 -36.113 1.00 89.50 225 LYS A CA 1
ATOM 1793 C C . LYS A 1 225 ? 3.776 1.090 -35.934 1.00 89.50 225 LYS A C 1
ATOM 1795 O O . LYS A 1 225 ? 4.042 0.114 -36.635 1.00 89.50 225 LYS A O 1
ATOM 1800 N N . ALA A 1 226 ? 4.656 1.671 -35.116 1.00 84.50 226 ALA A N 1
ATOM 1801 C CA . ALA A 1 226 ? 5.971 1.116 -34.793 1.00 84.50 226 ALA A CA 1
ATOM 1802 C C . ALA A 1 226 ? 5.892 0.069 -33.677 1.00 84.50 226 ALA A C 1
ATOM 1804 O O . ALA A 1 226 ? 4.915 0.108 -32.899 1.00 84.50 226 ALA A O 1
#

Nearest PDB structures (foldseek):
  3n91-assembly1_A  TM=9.437E-01  e=8.576E-23  Bacteroides ovatus ATCC 8483
  4dqa-assembly1_A  TM=7.205E-01  e=4.615E-05  Bacteroides ovatus ATCC 8483
  3fq4-assembly2_B  TM=6.832E-01  e=1.551E-03  Homo sapiens

Organism: Bacteroides ovatus (NCBI:txid28116)

Secondary structure (DSSP, 8-state):
----HHHHHHHHHHHTS----------PPPS--EEE-S-SS-EEEEE-S--SS--HHHHTTEEEEEEEEES-SS--S-EEEEEEE-GGGGTT-B-TTSPBPEEPPGGGEEES-SEEEE-TT--EEEEEEEE-HHHHH-TTTTSS-EEEEEEEEEESSEE---EESSSS--TT-GGGEEE---SEEEEEEEEE-TT-S------EEEEEETTEEEEEE---SSGGG-